Protein AF-0000000080754782 (afdb_homodimer)

Organism: Azotobacter vinelandii (strain DJ / ATCC BAA-1303) (NCBI:txid322710)

InterPro domains:
  IPR014054 Bacteriophage regulatory protein, Rha family [PF09669] (16-99)

Foldseek 3Di:
DPLDQPFDDDPNATWGKLCSLCVQLVHDSVVLVVVCVVPVVVQCVVHDKDKDWDDDPPPDPDDDIDIIITHGPVSSVVSLVVDDDDPSSVVVVVVVVVVVDDD/DPLDQPFDDDPNATWGKLCSLCVQLVHDSVVLVVVCVVCVVVQCVVHDKDKDWDDDPPPPPDDDIDIIITHGPVSSVVSLVVGDDDPSSVVVVVVVVVVVDDD

Structure (mmCIF, N/CA/C/O backbone):
data_AF-0000000080754782-model_v1
#
loop_
_entity.id
_entity.type
_entity.pdbx_description
1 polymer 'Uncharacterized protein'
#
loop_
_atom_site.group_PDB
_atom_site.id
_atom_site.type_symbol
_atom_site.label_atom_id
_atom_site.label_alt_id
_atom_site.label_comp_id
_atom_site.label_asym_id
_atom_site.label_entity_id
_atom_site.label_seq_id
_atom_site.pdbx_PDB_ins_code
_atom_site.Cartn_x
_atom_site.Cartn_y
_atom_site.Cartn_z
_atom_site.occupancy
_atom_site.B_iso_or_equiv
_atom_site.auth_seq_id
_atom_site.auth_comp_id
_atom_site.auth_asym_id
_atom_site.auth_atom_id
_atom_site.pdbx_PDB_model_num
ATOM 1 N N . MET A 1 1 ? 23.109 -19.391 3.045 1 26.88 1 MET A N 1
ATOM 2 C CA . MET A 1 1 ? 21.984 -19.734 2.178 1 26.88 1 MET A CA 1
ATOM 3 C C . MET A 1 1 ? 21.422 -18.484 1.504 1 26.88 1 MET A C 1
ATOM 5 O O . MET A 1 1 ? 21.094 -17.5 2.178 1 26.88 1 MET A O 1
ATOM 9 N N . SER A 1 2 ? 21.844 -18.062 0.295 1 31.73 2 SER A N 1
ATOM 10 C CA . SER A 1 2 ? 21.641 -16.812 -0.453 1 31.73 2 SER A CA 1
ATOM 11 C C . SER A 1 2 ? 20.172 -16.5 -0.604 1 31.73 2 SER A C 1
ATOM 13 O O . SER A 1 2 ? 19.375 -17.344 -1.039 1 31.73 2 SER A O 1
ATOM 15 N N . ASN A 1 3 ? 19.453 -15.828 0.307 1 37.31 3 ASN A N 1
ATOM 16 C CA . ASN A 1 3 ? 18.047 -15.422 0.402 1 37.31 3 ASN A CA 1
ATOM 17 C C . ASN A 1 3 ? 17.469 -15.062 -0.965 1 37.31 3 ASN A C 1
ATOM 19 O O . ASN A 1 3 ? 17.25 -13.883 -1.258 1 37.31 3 ASN A O 1
ATOM 23 N N . ALA A 1 4 ? 17.984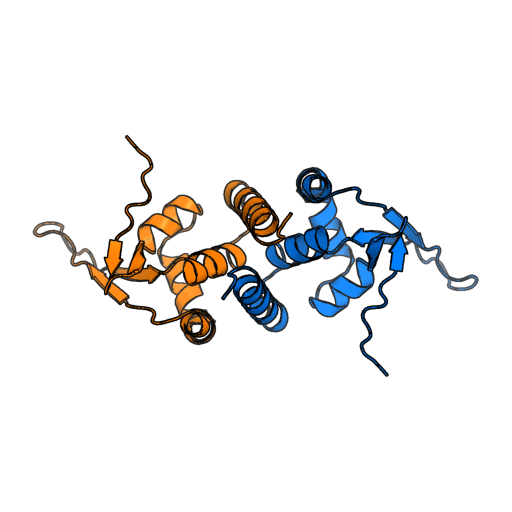 -15.719 -2.035 1 40.28 4 ALA A N 1
ATOM 24 C CA . ALA A 1 4 ? 17.828 -15.359 -3.443 1 40.28 4 ALA A CA 1
ATOM 25 C C . ALA A 1 4 ? 16.391 -15.562 -3.9 1 40.28 4 ALA A C 1
ATOM 27 O O . ALA A 1 4 ? 15.82 -16.641 -3.744 1 40.28 4 ALA A O 1
ATOM 28 N N . ILE A 1 5 ? 15.594 -14.523 -3.844 1 49.31 5 ILE A N 1
ATOM 29 C CA . ILE A 1 5 ? 14.281 -14.562 -4.488 1 49.31 5 ILE A CA 1
ATOM 30 C C . ILE A 1 5 ? 14.383 -15.32 -5.809 1 49.31 5 ILE A C 1
ATOM 32 O O . ILE A 1 5 ? 15.219 -15 -6.656 1 49.31 5 ILE A O 1
ATOM 36 N N . THR A 1 6 ? 14.234 -16.625 -5.781 1 54.53 6 THR A N 1
ATOM 37 C CA . THR A 1 6 ? 14.297 -17.438 -6.988 1 54.53 6 THR A CA 1
ATOM 38 C C . THR A 1 6 ? 13.391 -16.859 -8.078 1 54.53 6 THR A C 1
ATOM 40 O O . THR A 1 6 ? 12.18 -16.75 -7.891 1 54.53 6 THR A O 1
ATOM 43 N N . LEU A 1 7 ? 13.898 -15.969 -8.891 1 65.25 7 LEU A N 1
ATOM 44 C CA . LEU A 1 7 ? 13.273 -15.438 -10.102 1 65.25 7 LEU A CA 1
ATOM 45 C C . LEU A 1 7 ? 13 -16.547 -11.102 1 65.25 7 LEU A C 1
ATOM 47 O O . LEU A 1 7 ? 13.852 -17.406 -11.336 1 65.25 7 LEU A O 1
ATOM 51 N N . ILE A 1 8 ? 11.695 -16.891 -11.297 1 70.81 8 ILE A N 1
ATOM 52 C CA . ILE A 1 8 ? 11.266 -17.859 -12.297 1 70.81 8 ILE A CA 1
ATOM 53 C C . ILE A 1 8 ? 11.023 -17.156 -13.625 1 70.81 8 ILE A C 1
ATOM 55 O O . ILE A 1 8 ? 10.422 -16.078 -13.664 1 70.81 8 ILE A O 1
ATOM 59 N N . GLN A 1 9 ? 11.742 -17.656 -14.57 1 72.31 9 GLN A N 1
ATOM 60 C CA . GLN A 1 9 ? 11.469 -17.141 -15.906 1 72.31 9 GLN A CA 1
ATOM 61 C C . GLN A 1 9 ? 10.188 -17.734 -16.484 1 72.31 9 GLN A C 1
ATOM 63 O O . GLN A 1 9 ? 10.008 -18.953 -16.484 1 72.31 9 GLN A O 1
ATOM 68 N N . PHE A 1 10 ? 9.273 -16.828 -16.766 1 72.69 10 PHE A N 1
ATOM 69 C CA . PHE A 1 10 ? 8.055 -17.25 -17.453 1 72.69 10 PHE A CA 1
ATOM 70 C C . PHE A 1 10 ? 7.867 -16.453 -18.75 1 72.69 10 PHE A C 1
ATOM 72 O O . PHE A 1 10 ? 7.672 -15.234 -18.703 1 72.69 10 PHE A O 1
ATOM 79 N N . LYS A 1 11 ? 7.863 -17.172 -19.906 1 78.69 11 LYS A N 1
ATOM 80 C CA . LYS A 1 11 ? 7.707 -16.562 -21.219 1 78.69 11 LYS A CA 1
ATOM 81 C C . LYS A 1 11 ? 8.641 -15.375 -21.391 1 78.69 11 LYS A C 1
ATOM 83 O O . LYS A 1 11 ? 8.219 -14.297 -21.828 1 78.69 11 LYS A O 1
ATOM 88 N N . GLY A 1 12 ? 9.797 -15.484 -20.922 1 81.56 12 GLY A N 1
ATOM 89 C CA . GLY A 1 12 ? 10.828 -14.484 -21.125 1 81.56 12 GLY A CA 1
ATOM 90 C C . GLY A 1 12 ? 10.797 -13.367 -20.094 1 81.56 12 GLY A C 1
ATOM 91 O O . GLY A 1 12 ? 11.633 -12.461 -20.125 1 81.56 12 GLY A O 1
ATOM 92 N N . GLU A 1 13 ? 9.844 -13.453 -19.25 1 88.25 13 GLU A N 1
ATOM 93 C CA . GLU A 1 13 ? 9.734 -12.43 -18.219 1 88.25 13 GLU A CA 1
ATOM 94 C C . GLU A 1 13 ? 10.062 -13 -16.844 1 88.25 13 GLU A C 1
ATOM 96 O O . GLU A 1 13 ? 9.648 -14.109 -16.5 1 88.25 13 GLU A O 1
ATOM 101 N N . ALA A 1 14 ? 10.852 -12.25 -16.125 1 91.69 14 ALA A N 1
ATOM 102 C CA . ALA A 1 14 ? 11.156 -12.648 -14.758 1 91.69 14 ALA A CA 1
ATOM 103 C C . ALA A 1 14 ? 9.93 -12.508 -13.859 1 91.69 14 ALA A C 1
ATOM 105 O O . ALA A 1 14 ? 9.281 -11.453 -13.852 1 91.69 14 ALA A O 1
ATOM 106 N N . ARG A 1 15 ? 9.578 -13.648 -13.211 1 96.25 15 ARG A N 1
ATOM 107 C CA . ARG A 1 15 ? 8.422 -13.641 -12.32 1 96.25 15 ARG A CA 1
ATOM 108 C C . ARG A 1 15 ? 8.781 -14.25 -10.961 1 96.25 15 ARG A C 1
ATOM 110 O O . ARG A 1 15 ? 9.734 -15.016 -10.852 1 96.25 15 ARG A O 1
ATOM 117 N N . VAL A 1 16 ? 7.969 -13.867 -9.969 1 96.25 16 VAL A N 1
ATOM 118 C CA . VAL A 1 16 ? 8.203 -14.344 -8.609 1 96.25 16 VAL A CA 1
ATOM 119 C C . VAL A 1 16 ? 7.074 -15.281 -8.188 1 96.25 16 VAL A C 1
ATOM 121 O O . VAL A 1 16 ? 5.902 -15.016 -8.469 1 96.25 16 VAL A O 1
ATOM 124 N N . ASP A 1 17 ? 7.477 -16.297 -7.516 1 96.44 17 ASP A N 1
ATOM 125 C CA . ASP A 1 17 ? 6.57 -17.281 -6.914 1 96.44 17 ASP A CA 1
ATOM 126 C C . ASP A 1 17 ? 5.82 -16.672 -5.73 1 96.44 17 ASP A C 1
ATOM 128 O O . ASP A 1 17 ? 6.438 -16.156 -4.793 1 96.44 17 ASP A O 1
ATOM 132 N N . SER A 1 18 ? 4.461 -16.766 -5.812 1 97.88 18 SER A N 1
ATOM 133 C CA . SER A 1 18 ? 3.652 -16.156 -4.758 1 97.88 18 SER A CA 1
ATOM 134 C C . SER A 1 18 ? 3.986 -16.75 -3.395 1 97.88 18 SER A C 1
ATOM 136 O O . SER A 1 18 ? 3.857 -16.078 -2.371 1 97.88 18 SER A O 1
ATOM 138 N N . ARG A 1 19 ? 4.375 -18.031 -3.336 1 96.56 19 ARG A N 1
ATOM 139 C CA . ARG A 1 19 ? 4.75 -18.672 -2.082 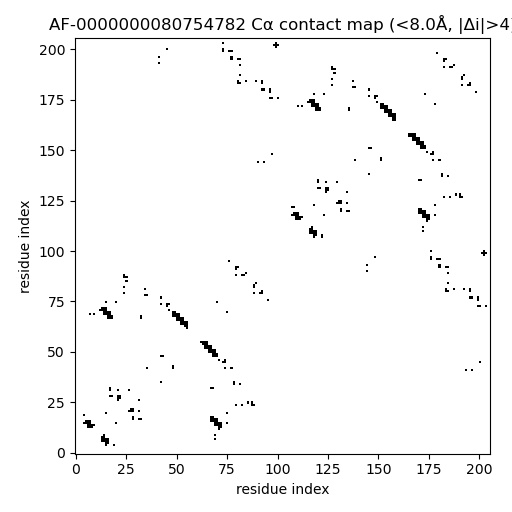1 96.56 19 ARG A CA 1
ATOM 140 C C . ARG A 1 19 ? 5.973 -18.016 -1.465 1 96.56 19 ARG A C 1
ATOM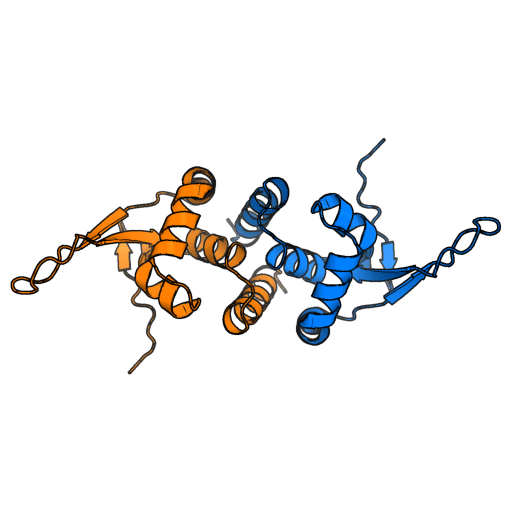 142 O O . ARG A 1 19 ? 6.027 -17.797 -0.251 1 96.56 19 ARG A O 1
ATOM 149 N N . LEU A 1 20 ? 6.922 -17.734 -2.297 1 95.88 20 LEU A N 1
ATOM 150 C CA . LEU A 1 20 ? 8.133 -17.062 -1.837 1 95.88 20 LEU A CA 1
ATOM 151 C C . LEU A 1 20 ? 7.816 -15.648 -1.369 1 95.88 20 LEU A C 1
ATOM 153 O O . LEU A 1 20 ? 8.328 -15.203 -0.338 1 95.88 20 LEU A O 1
ATOM 157 N N . LEU A 1 21 ? 6.992 -14.93 -2.086 1 97 21 LEU A N 1
ATOM 158 C CA . LEU A 1 21 ? 6.598 -13.57 -1.716 1 97 21 LEU A CA 1
ATOM 159 C C . LEU A 1 21 ? 5.855 -13.57 -0.384 1 97 21 LEU A C 1
ATOM 161 O O . LEU A 1 21 ? 6.062 -12.672 0.443 1 97 21 LEU A O 1
ATOM 165 N N . ALA A 1 22 ? 4.988 -14.508 -0.204 1 97.56 22 ALA A N 1
ATOM 166 C CA . ALA A 1 22 ? 4.266 -14.625 1.059 1 97.56 22 ALA A CA 1
ATOM 167 C C . ALA A 1 22 ? 5.23 -14.711 2.238 1 97.56 22 ALA A C 1
ATOM 169 O O . ALA A 1 22 ? 5.055 -14.023 3.244 1 97.56 22 ALA A O 1
ATOM 170 N N . LYS A 1 23 ? 6.203 -15.555 2.062 1 96.44 23 LYS A N 1
ATOM 171 C CA . LYS A 1 23 ? 7.211 -15.719 3.105 1 96.44 23 LYS A CA 1
ATOM 172 C C . LYS A 1 23 ? 7.938 -14.398 3.373 1 96.44 23 LYS A C 1
ATOM 174 O O . LYS A 1 23 ? 8.109 -14.008 4.527 1 96.44 23 LYS A O 1
ATOM 179 N N . ARG A 1 24 ? 8.289 -13.75 2.367 1 95.5 24 ARG A N 1
ATOM 180 C CA . ARG A 1 24 ? 9.016 -12.492 2.486 1 95.5 24 ARG A CA 1
ATOM 181 C C . ARG A 1 24 ? 8.164 -11.422 3.166 1 95.5 24 ARG A C 1
ATOM 183 O O . ARG A 1 24 ? 8.68 -10.609 3.934 1 95.5 24 ARG A O 1
ATOM 190 N N . LEU A 1 25 ? 6.922 -11.406 2.91 1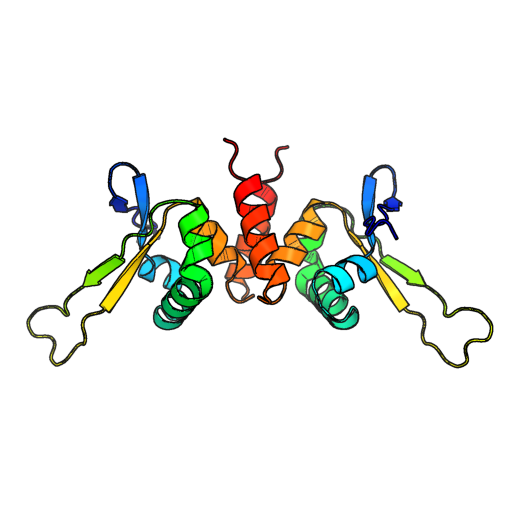 96.94 25 LEU A N 1
ATOM 191 C CA . LEU A 1 25 ? 6.008 -10.391 3.424 1 96.94 25 LEU A CA 1
ATOM 192 C C . LEU A 1 25 ? 5.438 -10.805 4.773 1 96.94 25 LEU A C 1
ATOM 194 O O . LEU A 1 25 ? 4.648 -10.07 5.375 1 96.94 25 LEU A O 1
ATOM 198 N N . GLY A 1 26 ? 5.805 -11.984 5.191 1 95.62 26 GLY A N 1
ATOM 199 C CA . GLY A 1 26 ? 5.344 -12.445 6.492 1 95.62 26 GLY A CA 1
ATOM 200 C C . GLY A 1 26 ? 3.887 -12.859 6.496 1 95.62 26 GLY A C 1
ATOM 201 O O . GLY A 1 26 ? 3.201 -12.727 7.512 1 95.62 26 GLY A O 1
ATOM 202 N N . ASN A 1 27 ? 3.379 -13.266 5.395 1 95.44 27 ASN A N 1
ATOM 203 C CA . ASN A 1 27 ? 1.994 -13.703 5.254 1 95.44 27 ASN A CA 1
ATOM 204 C C . ASN A 1 27 ? 1.902 -15.211 5.039 1 95.44 27 ASN A C 1
ATOM 206 O O . ASN A 1 27 ? 2.838 -15.828 4.527 1 95.44 27 ASN A O 1
ATOM 210 N N . GLN A 1 28 ? 0.76 -15.734 5.465 1 96.88 28 GLN A N 1
ATOM 211 C CA . GLN A 1 28 ? 0.428 -17.062 4.965 1 96.88 28 GLN A CA 1
ATOM 212 C C . GLN A 1 28 ? 0.147 -17.031 3.465 1 96.88 28 GLN A C 1
ATOM 214 O O . GLN A 1 28 ? -0.502 -16.109 2.969 1 96.88 28 GLN A O 1
ATOM 219 N N . HIS A 1 29 ? 0.624 -18.078 2.834 1 96.88 29 HIS A N 1
ATOM 220 C CA . HIS A 1 29 ? 0.422 -18.109 1.391 1 96.88 29 HIS A CA 1
ATOM 221 C C . HIS A 1 29 ? -1.062 -18.078 1.041 1 96.88 29 HIS A C 1
ATOM 223 O O . HIS A 1 29 ? -1.457 -17.438 0.064 1 96.88 29 HIS A O 1
ATOM 229 N N . LYS A 1 30 ? -1.842 -18.734 1.841 1 96.88 30 LYS A N 1
ATOM 230 C CA . LYS A 1 30 ? -3.281 -18.734 1.597 1 96.88 30 LYS A CA 1
ATOM 231 C C . LYS A 1 30 ? -3.846 -17.328 1.597 1 96.88 30 LYS A C 1
ATOM 233 O O . LYS A 1 30 ? -4.758 -17.016 0.826 1 96.88 30 LYS A O 1
ATOM 238 N N . ALA A 1 31 ? -3.418 -16.469 2.445 1 97.44 31 ALA A N 1
ATOM 239 C CA . ALA A 1 31 ? -3.869 -15.086 2.523 1 97.44 31 ALA A CA 1
ATOM 240 C C . ALA A 1 31 ? -3.449 -14.305 1.282 1 97.44 31 ALA A C 1
ATOM 242 O O . ALA A 1 31 ? -4.215 -13.484 0.77 1 97.44 31 ALA A O 1
ATOM 243 N N . ILE A 1 32 ? -2.273 -14.562 0.837 1 98.12 32 ILE A N 1
ATOM 244 C CA . ILE A 1 32 ? -1.761 -13.938 -0.375 1 98.12 32 ILE A CA 1
ATOM 245 C C . ILE A 1 32 ? -2.627 -14.336 -1.568 1 98.12 32 ILE A C 1
ATOM 247 O O . ILE A 1 32 ? -3.027 -13.477 -2.363 1 98.12 32 ILE A O 1
ATOM 251 N N . MET A 1 33 ? -2.895 -15.625 -1.676 1 98.25 33 MET A N 1
ATOM 252 C CA . MET A 1 33 ? -3.709 -16.109 -2.787 1 98.25 33 MET A CA 1
ATOM 253 C C . MET A 1 33 ? -5.113 -15.508 -2.73 1 98.25 33 MET A C 1
ATOM 255 O O . MET A 1 33 ? -5.695 -15.18 -3.768 1 98.25 33 MET A O 1
ATOM 259 N N . ALA A 1 34 ? -5.648 -15.383 -1.528 1 97.81 34 ALA A N 1
ATOM 260 C CA . ALA A 1 34 ? -6.965 -14.766 -1.369 1 97.81 34 ALA A CA 1
ATOM 261 C C . ALA A 1 34 ? -6.961 -13.32 -1.856 1 97.81 34 ALA A C 1
ATOM 263 O O . ALA A 1 34 ? -7.91 -12.875 -2.504 1 97.81 34 ALA A O 1
ATOM 264 N N . LEU A 1 35 ? -5.91 -12.57 -1.558 1 97.88 35 LEU A N 1
ATOM 265 C CA . LEU A 1 35 ? -5.773 -11.188 -1.998 1 97.88 35 LEU A CA 1
ATOM 266 C C . LEU A 1 35 ? -5.699 -11.102 -3.52 1 97.88 35 LEU A C 1
ATOM 268 O O . LEU A 1 35 ? -6.375 -10.273 -4.133 1 97.88 35 LEU A O 1
ATOM 272 N N . ILE A 1 36 ? -4.883 -11.961 -4.094 1 98.62 36 ILE A N 1
ATOM 273 C CA . ILE A 1 36 ? -4.699 -11.992 -5.543 1 98.62 36 ILE A CA 1
ATOM 274 C C . ILE A 1 36 ? -6.027 -12.305 -6.227 1 98.62 36 ILE A C 1
ATOM 276 O O . ILE A 1 36 ? -6.395 -11.656 -7.207 1 98.62 36 ILE A O 1
ATOM 280 N N . GLU A 1 37 ? -6.742 -13.258 -5.641 1 98.25 37 GLU A N 1
ATOM 281 C CA . GLU A 1 37 ? -8.023 -13.648 -6.227 1 98.25 37 GLU A CA 1
ATOM 282 C C . GLU A 1 37 ? -9.062 -12.539 -6.07 1 98.25 37 GLU A C 1
ATOM 284 O O . GLU A 1 37 ? -9.828 -12.266 -6.996 1 98.25 37 GLU A O 1
ATOM 289 N N . ARG A 1 38 ? -9.078 -11.945 -4.98 1 98.25 38 ARG A N 1
ATOM 290 C CA . ARG A 1 38 ? -10.031 -10.875 -4.703 1 98.25 38 ARG A CA 1
ATOM 291 C C . ARG A 1 38 ? -9.852 -9.719 -5.684 1 98.25 38 ARG A C 1
ATOM 293 O O . ARG A 1 38 ? -10.836 -9.109 -6.109 1 98.25 38 ARG A O 1
ATOM 300 N N . TYR A 1 39 ? -8.625 -9.406 -5.98 1 98.44 39 TYR A N 1
ATOM 301 C CA . TYR A 1 39 ? -8.344 -8.242 -6.82 1 98.44 39 TYR A CA 1
ATOM 302 C C . TYR A 1 39 ? -7.723 -8.672 -8.148 1 98.44 39 TYR A C 1
ATOM 304 O O . TYR A 1 39 ? -6.844 -7.992 -8.68 1 98.44 39 TYR A O 1
ATOM 312 N N . ILE A 1 40 ? -8.172 -9.812 -8.664 1 98.44 40 ILE A N 1
ATOM 313 C CA . ILE A 1 40 ? -7.551 -10.469 -9.805 1 98.44 40 ILE A CA 1
ATOM 314 C C . ILE A 1 40 ? -7.605 -9.547 -11.023 1 98.44 40 ILE A C 1
ATOM 316 O O . ILE A 1 40 ? -6.66 -9.5 -11.812 1 98.44 40 ILE A O 1
ATOM 320 N N . ALA A 1 41 ? -8.633 -8.781 -11.25 1 97.81 41 ALA A N 1
ATOM 321 C CA . ALA A 1 41 ? -8.773 -7.875 -12.391 1 97.81 41 ALA A CA 1
ATOM 322 C C . ALA A 1 41 ? -7.711 -6.777 -12.359 1 97.81 41 ALA A C 1
ATOM 324 O O . ALA A 1 41 ? -7.184 -6.379 -13.398 1 97.81 41 ALA A O 1
ATOM 325 N N . LYS A 1 42 ? -7.434 -6.293 -11.172 1 98 42 LYS A N 1
ATOM 326 C CA . LYS A 1 42 ? -6.41 -5.262 -11.023 1 98 42 LYS A CA 1
ATOM 327 C C . LYS A 1 42 ? -5.016 -5.824 -11.297 1 98 42 LYS A C 1
ATOM 329 O O . LYS A 1 42 ? -4.199 -5.176 -11.953 1 98 42 LYS A O 1
ATOM 334 N N . PHE A 1 43 ? -4.77 -7.031 -10.805 1 98.38 43 PHE A N 1
ATOM 335 C CA . PHE A 1 43 ? -3.494 -7.676 -11.094 1 98.38 43 PHE A CA 1
ATOM 336 C C . PHE A 1 43 ? -3.301 -7.84 -12.594 1 98.38 43 PHE A C 1
ATOM 338 O O . PHE A 1 43 ? -2.191 -7.668 -13.109 1 98.38 43 PHE A O 1
ATOM 345 N N . LYS A 1 44 ? -4.289 -8.109 -13.305 1 98 44 LYS A N 1
ATOM 346 C CA . LYS A 1 44 ? -4.207 -8.375 -14.742 1 98 44 LYS A CA 1
ATOM 347 C C . LYS A 1 44 ? -3.996 -7.09 -15.531 1 98 44 LYS A C 1
ATOM 349 O O . LYS A 1 44 ? -3.621 -7.125 -16.703 1 98 44 LYS A O 1
ATOM 354 N N . ARG A 1 45 ? -4.234 -5.953 -14.922 1 96.56 45 ARG A N 1
ATOM 355 C CA . ARG A 1 45 ? -3.877 -4.676 -15.531 1 96.56 45 ARG A CA 1
ATOM 356 C C . ARG A 1 45 ? -2.379 -4.594 -15.797 1 96.56 45 ARG A C 1
ATOM 358 O O . ARG A 1 45 ? -1.941 -3.855 -16.688 1 96.56 45 ARG A O 1
ATOM 365 N N . PHE A 1 46 ? -1.599 -5.34 -15.094 1 96.38 46 PHE A N 1
ATOM 366 C CA . PHE A 1 46 ? -0.146 -5.242 -15.172 1 96.38 46 PHE A CA 1
ATOM 367 C C . PHE A 1 46 ? 0.424 -6.34 -16.062 1 96.38 46 PHE A C 1
ATOM 369 O O . PHE A 1 46 ? 1.641 -6.441 -16.234 1 96.38 46 PHE A O 1
ATOM 376 N N . GLY A 1 47 ? -0.437 -7.18 -16.594 1 95.44 47 GLY A N 1
ATOM 377 C CA . GLY A 1 47 ? 0.008 -8.266 -17.453 1 95.44 47 GLY A CA 1
ATOM 378 C C . GLY A 1 47 ? -0.631 -9.602 -17.109 1 95.44 47 GLY A C 1
ATOM 379 O O . GLY A 1 47 ? -1.47 -9.68 -16.219 1 95.44 47 GLY A O 1
ATOM 380 N N . ALA A 1 48 ? -0.224 -10.578 -17.875 1 96.06 48 ALA A N 1
ATOM 381 C CA . ALA A 1 48 ? -0.726 -11.93 -17.641 1 96.06 48 ALA A CA 1
ATOM 382 C C . ALA A 1 48 ? -0.403 -12.391 -16.219 1 96.06 48 ALA A C 1
ATOM 384 O O . ALA A 1 48 ? 0.619 -11.992 -15.648 1 96.06 48 ALA A O 1
ATOM 385 N N . LEU A 1 49 ? -1.29 -13.18 -15.586 1 97.69 49 LEU A N 1
ATOM 386 C CA . LEU A 1 49 ? -1.153 -13.711 -14.234 1 97.69 49 LEU A CA 1
ATOM 387 C C . LEU A 1 49 ? -1.255 -15.227 -14.234 1 97.69 49 LEU A C 1
ATOM 389 O O . LEU A 1 49 ? -2.299 -15.789 -13.891 1 97.69 49 LEU A O 1
ATOM 393 N N . PRO A 1 50 ? -0.146 -15.898 -14.578 1 96.81 50 PRO A N 1
ATOM 394 C CA . PRO A 1 50 ? -0.176 -17.359 -14.648 1 96.81 50 PRO A CA 1
ATOM 395 C C . PRO A 1 50 ? -0.287 -18.016 -13.266 1 96.81 50 PRO A C 1
ATOM 397 O O . PRO A 1 50 ? 0.317 -17.531 -12.305 1 96.81 50 PRO A O 1
ATOM 400 N N . PHE A 1 51 ? -1.062 -19.078 -13.219 1 96.88 51 PHE A N 1
ATOM 401 C CA . PHE A 1 51 ? -1.174 -19.922 -12.031 1 96.88 51 PHE A CA 1
ATOM 402 C C . PHE A 1 51 ? -0.6 -21.312 -12.289 1 96.88 51 PHE A C 1
ATOM 404 O O . PHE A 1 51 ? -0.726 -21.844 -13.391 1 96.88 51 PHE A O 1
ATOM 411 N N . GLN A 1 52 ? 0.08 -21.812 -11.234 1 94.81 52 GLN A N 1
ATOM 412 C CA . GLN A 1 52 ? 0.621 -23.172 -11.289 1 94.81 52 GLN A CA 1
ATOM 413 C C . GLN A 1 52 ? 0.103 -24.016 -10.133 1 94.81 52 GLN A C 1
ATOM 415 O O . GLN A 1 52 ? -0.376 -23.484 -9.133 1 94.81 52 GLN A O 1
ATOM 420 N N . MET A 1 53 ? 0.147 -25.297 -10.359 1 94.38 53 MET A N 1
ATOM 421 C CA . MET A 1 53 ? -0.232 -26.266 -9.336 1 94.38 53 MET A CA 1
ATOM 422 C C . MET A 1 53 ? 0.949 -27.156 -8.969 1 94.38 53 MET A C 1
ATOM 424 O O . MET A 1 53 ? 1.662 -27.656 -9.844 1 94.38 53 MET A O 1
ATOM 428 N N . GLU A 1 54 ? 1.218 -27.188 -7.695 1 88.5 54 GLU A N 1
ATOM 429 C CA . GLU A 1 54 ? 2.238 -28.125 -7.23 1 88.5 54 GLU A CA 1
ATOM 430 C C . GLU A 1 54 ? 1.61 -29.297 -6.48 1 88.5 54 GLU A C 1
ATOM 432 O O . GLU A 1 54 ? 0.868 -29.094 -5.516 1 88.5 54 GLU A O 1
ATOM 437 N N . LYS A 1 55 ? 1.853 -30.484 -7.016 1 83.25 55 LYS A N 1
ATOM 438 C CA . LYS A 1 55 ? 1.351 -31.703 -6.391 1 83.25 55 LYS A CA 1
ATOM 439 C C . LYS A 1 55 ? 2.199 -32.094 -5.18 1 83.25 55 LYS A C 1
ATOM 441 O O . LYS A 1 55 ? 3.418 -31.906 -5.188 1 83.25 55 LYS A O 1
ATOM 446 N N . PRO A 1 56 ? 1.484 -32.375 -4.227 1 76.62 56 PRO A N 1
ATOM 447 C CA . PRO A 1 56 ? 2.268 -32.844 -3.08 1 76.62 56 PRO A CA 1
ATOM 448 C C . PRO A 1 56 ? 3.209 -34 -3.438 1 76.62 56 PRO A C 1
ATOM 450 O O . PRO A 1 56 ? 2.949 -34.75 -4.387 1 76.62 56 PRO A O 1
ATOM 453 N N . THR A 1 57 ? 4.645 -33.875 -3.02 1 67.81 57 THR A N 1
ATOM 454 C CA . THR A 1 57 ? 5.633 -34.906 -3.275 1 67.81 57 THR A CA 1
ATOM 455 C C . THR A 1 57 ? 5.035 -36.312 -3.029 1 67.81 57 THR A C 1
ATOM 457 O O . THR A 1 57 ? 4.246 -36.469 -2.1 1 67.81 57 THR A O 1
ATOM 460 N N . ALA A 1 58 ? 5.492 -37.281 -3.889 1 63.59 58 ALA A N 1
ATOM 461 C CA . ALA A 1 58 ? 5.133 -38.688 -3.777 1 63.59 58 ALA A CA 1
ATOM 462 C C . ALA A 1 58 ? 5.527 -39.25 -2.414 1 63.59 58 ALA A C 1
ATOM 464 O O . ALA A 1 58 ? 6.652 -39.062 -1.954 1 63.59 58 ALA A O 1
ATOM 465 N N . GLY A 1 59 ? 4.562 -39.688 -1.666 1 63.75 59 GLY A N 1
ATOM 466 C CA . GLY A 1 59 ? 4.773 -40.312 -0.369 1 63.75 59 GLY A CA 1
ATOM 467 C C . GLY A 1 59 ? 4.246 -39.5 0.785 1 63.75 59 GLY A C 1
ATOM 468 O O . GLY A 1 59 ? 4.328 -39.906 1.943 1 63.75 59 GLY A O 1
ATOM 469 N N . SER A 1 60 ? 4.328 -38.188 0.472 1 60.62 60 SER A N 1
ATOM 470 C CA . SER A 1 60 ? 3.715 -37.438 1.55 1 60.62 60 SER A CA 1
ATOM 471 C C . SER A 1 60 ? 2.25 -37.812 1.734 1 60.62 60 SER A C 1
ATOM 473 O O . SER A 1 60 ? 1.587 -38.219 0.784 1 60.62 60 SER A O 1
ATOM 475 N N . ALA A 1 61 ? 1.928 -38.312 2.738 1 58.72 61 ALA A N 1
ATOM 476 C CA . ALA A 1 61 ? 0.515 -38.594 2.982 1 58.72 61 ALA A CA 1
ATOM 477 C C . ALA A 1 61 ? -0.376 -37.594 2.242 1 58.72 61 ALA A C 1
ATOM 479 O O . ALA A 1 61 ? 0.114 -36.625 1.673 1 58.72 61 ALA A O 1
ATOM 480 N N . GLY A 1 62 ? -1.563 -37.219 2.293 1 60.22 62 GLY A N 1
ATOM 481 C CA . GLY A 1 62 ? -2.795 -36.531 1.969 1 60.22 62 GLY A CA 1
ATOM 482 C C . GLY A 1 62 ? -2.592 -35.031 1.731 1 60.22 62 GLY A C 1
ATOM 483 O O . GLY A 1 62 ? -3.43 -34.219 2.121 1 60.22 62 GLY A O 1
ATOM 484 N N . GLY A 1 63 ? -1.369 -34.656 1.056 1 66.12 63 GLY A N 1
ATOM 485 C CA . GLY A 1 63 ? -1.36 -33.188 1.043 1 66.12 63 GLY A CA 1
ATOM 486 C C . GLY A 1 63 ? -2.045 -32.625 -0.176 1 66.12 63 GLY A C 1
ATOM 487 O O . GLY A 1 63 ? -2.092 -33.25 -1.233 1 66.12 63 GLY A O 1
ATOM 488 N N . ARG A 1 64 ? -3.072 -31.859 -0.104 1 78.81 64 ARG A N 1
ATOM 489 C CA . ARG A 1 64 ? -3.814 -31.156 -1.152 1 78.81 64 ARG A CA 1
ATOM 490 C C . ARG A 1 64 ? -2.879 -30.344 -2.041 1 78.81 64 ARG A C 1
ATOM 492 O O . ARG A 1 64 ? -1.9 -29.766 -1.56 1 78.81 64 ARG A O 1
ATOM 499 N N . PRO A 1 65 ? -3.039 -30.562 -3.422 1 88.75 65 PRO A N 1
ATOM 500 C CA . PRO A 1 65 ? -2.271 -29.719 -4.332 1 88.75 65 PRO A CA 1
ATOM 501 C C . PRO A 1 65 ? -2.316 -28.234 -3.938 1 88.75 65 PRO A C 1
ATOM 503 O O . PRO A 1 65 ? -3.318 -27.781 -3.389 1 88.75 65 PRO A O 1
ATOM 506 N N . GLU A 1 66 ? -1.173 -27.578 -4.066 1 92.06 66 GLU A N 1
ATOM 507 C CA . GLU A 1 66 ? -1.117 -26.156 -3.721 1 92.06 66 GLU A CA 1
ATOM 508 C C . GLU A 1 66 ? -1.051 -25.297 -4.973 1 92.06 66 GLU A C 1
ATOM 510 O O . GLU A 1 66 ? -0.184 -25.484 -5.824 1 92.06 66 GLU A O 1
ATOM 515 N N . ARG A 1 67 ? -1.979 -24.391 -5.09 1 96.06 67 ARG A N 1
ATOM 516 C CA . ARG A 1 67 ? -2.01 -23.422 -6.176 1 96.06 67 ARG A CA 1
ATOM 517 C C . ARG A 1 67 ? -1.175 -22.188 -5.828 1 96.06 67 ARG A C 1
ATOM 519 O O . ARG A 1 67 ? -1.217 -21.703 -4.699 1 96.06 67 ARG A O 1
ATOM 526 N N . TYR A 1 68 ? -0.383 -21.766 -6.816 1 97.25 68 TYR A N 1
ATOM 527 C CA . TYR A 1 68 ? 0.386 -20.547 -6.598 1 97.25 68 TYR A CA 1
ATOM 528 C C . TYR A 1 68 ? 0.462 -19.719 -7.875 1 97.25 68 TYR A C 1
ATOM 530 O O . TYR A 1 68 ? 0.208 -20.234 -8.969 1 97.25 68 TYR A O 1
ATOM 538 N N . ALA A 1 69 ? 0.737 -18.438 -7.715 1 98.06 69 ALA A N 1
ATOM 539 C CA . ALA A 1 69 ? 0.802 -17.484 -8.828 1 98.06 69 ALA A CA 1
ATOM 540 C C . ALA A 1 69 ? 2.248 -17.141 -9.164 1 98.06 69 ALA A C 1
ATOM 542 O O . ALA A 1 69 ? 3.113 -17.141 -8.281 1 98.06 69 ALA A O 1
ATOM 543 N N . LEU A 1 70 ? 2.512 -16.859 -10.422 1 97.38 70 LEU A N 1
ATOM 544 C CA . LEU A 1 70 ? 3.768 -16.266 -10.875 1 97.38 70 LEU A CA 1
ATOM 545 C C . LEU A 1 70 ? 3.586 -14.789 -11.219 1 97.38 70 LEU A C 1
ATOM 547 O O . LEU A 1 70 ? 2.934 -14.453 -12.211 1 97.38 70 LEU A O 1
ATOM 551 N N . LEU A 1 71 ? 4.176 -13.93 -10.383 1 97.69 71 LEU A N 1
ATOM 552 C CA . LEU A 1 71 ? 3.932 -12.492 -10.469 1 97.69 71 LEU A CA 1
ATOM 553 C C . LEU A 1 71 ? 5.113 -11.773 -11.117 1 97.69 71 LEU A C 1
ATOM 555 O O . LEU A 1 71 ? 6.266 -12.039 -10.781 1 97.69 71 LEU A O 1
ATOM 559 N N . ASN A 1 72 ? 4.82 -10.938 -12.102 1 95.94 72 ASN A N 1
ATOM 560 C CA . ASN A 1 72 ? 5.887 -10.078 -12.594 1 95.94 72 ASN A CA 1
ATOM 561 C C . ASN A 1 72 ? 6.176 -8.93 -11.633 1 95.94 72 ASN A C 1
ATOM 563 O O . ASN A 1 72 ? 5.602 -8.867 -10.539 1 95.94 72 ASN A O 1
ATOM 567 N N . GLU A 1 73 ? 7.07 -8.039 -11.969 1 94 73 GLU A N 1
ATOM 568 C CA . GLU A 1 73 ? 7.543 -6.996 -11.062 1 94 73 GLU A CA 1
ATOM 569 C C . GLU A 1 73 ? 6.395 -6.09 -10.617 1 94 73 GLU A C 1
ATOM 571 O O . GLU A 1 73 ? 6.195 -5.875 -9.422 1 94 73 GLU A O 1
ATOM 576 N N . ASP A 1 74 ? 5.57 -5.586 -11.523 1 94.88 74 ASP A N 1
ATOM 577 C CA . ASP A 1 74 ? 4.469 -4.684 -11.203 1 94.88 74 ASP A CA 1
ATOM 578 C C . ASP A 1 74 ? 3.426 -5.375 -10.32 1 94.88 74 ASP A C 1
ATOM 580 O O . ASP A 1 74 ? 2.926 -4.785 -9.359 1 94.88 74 ASP A O 1
ATOM 584 N N . GLN A 1 75 ? 3.145 -6.57 -10.641 1 97.5 75 GLN A N 1
ATOM 585 C CA . GLN A 1 75 ? 2.205 -7.359 -9.852 1 97.5 75 GLN A CA 1
ATOM 586 C C . GLN A 1 75 ? 2.721 -7.566 -8.43 1 97.5 75 GLN A C 1
ATOM 588 O O . GLN A 1 75 ? 1.947 -7.508 -7.473 1 97.5 75 GLN A O 1
ATOM 593 N N . SER A 1 76 ? 4 -7.781 -8.305 1 97.12 76 SER A N 1
ATOM 594 C CA . SER A 1 76 ? 4.613 -7.957 -6.992 1 97.12 76 SER A CA 1
ATOM 595 C C . SER A 1 76 ? 4.527 -6.68 -6.168 1 97.12 76 SER A C 1
ATOM 597 O O . SER A 1 76 ? 4.215 -6.723 -4.973 1 97.12 76 SER A O 1
ATOM 599 N N . TYR A 1 77 ? 4.812 -5.543 -6.82 1 96.25 77 TYR A N 1
ATOM 600 C CA . TYR A 1 77 ? 4.703 -4.266 -6.125 1 96.25 77 TYR A CA 1
ATOM 601 C C . TYR A 1 77 ? 3.26 -3.988 -5.719 1 96.25 77 TYR A C 1
ATOM 603 O O . TYR A 1 77 ? 3.004 -3.465 -4.633 1 96.25 77 TYR A O 1
ATOM 611 N N . TYR A 1 78 ? 2.371 -4.297 -6.605 1 97.56 78 TYR A N 1
ATOM 612 C CA . TYR A 1 78 ? 0.965 -4.102 -6.273 1 97.56 78 TYR A CA 1
ATOM 613 C C . TYR A 1 78 ? 0.566 -4.957 -5.074 1 97.56 78 TYR A C 1
ATOM 615 O O . TYR A 1 78 ? -0.084 -4.473 -4.145 1 97.56 78 TYR A O 1
ATOM 623 N N . LEU A 1 79 ? 0.959 -6.219 -5.055 1 98.44 79 LEU A N 1
ATOM 624 C CA . LEU A 1 79 ? 0.688 -7.09 -3.918 1 98.44 79 LEU A CA 1
ATOM 625 C C . LEU A 1 79 ? 1.274 -6.508 -2.637 1 98.44 79 LEU A C 1
ATOM 627 O O . LEU A 1 79 ? 0.625 -6.523 -1.588 1 98.44 79 LEU A O 1
ATOM 631 N N . LEU A 1 80 ? 2.488 -6.066 -2.768 1 97.5 80 LEU A N 1
ATOM 632 C CA . LEU A 1 80 ? 3.135 -5.41 -1.634 1 97.5 80 LEU A CA 1
ATOM 633 C C . LEU A 1 80 ? 2.273 -4.27 -1.102 1 97.5 80 LEU A C 1
ATOM 635 O O . LEU A 1 80 ? 2.08 -4.148 0.11 1 97.5 80 LEU A O 1
ATOM 639 N N . SER A 1 81 ? 1.704 -3.445 -1.958 1 97.44 81 SER A N 1
ATOM 640 C CA . SER A 1 81 ? 0.923 -2.277 -1.565 1 97.44 81 SER A CA 1
ATOM 641 C C . SER A 1 81 ? -0.376 -2.686 -0.88 1 97.44 81 SER A C 1
ATOM 643 O O . SER A 1 81 ? -0.927 -1.928 -0.08 1 97.44 81 SER A O 1
ATOM 645 N N . LEU A 1 82 ? -0.848 -3.854 -1.165 1 98.31 82 LEU A N 1
ATOM 646 C CA . LEU A 1 82 ? -2.104 -4.344 -0.608 1 98.31 82 LEU A CA 1
ATOM 647 C C . LEU A 1 82 ? -1.871 -5.047 0.725 1 98.31 82 LEU A C 1
ATOM 649 O O . LEU A 1 82 ? -2.814 -5.277 1.483 1 98.31 82 LEU A O 1
ATOM 653 N N . SER A 1 83 ? -0.638 -5.387 1.032 1 98.06 83 SER A N 1
ATOM 654 C CA . SER A 1 83 ? -0.304 -6.258 2.152 1 98.06 83 SER A CA 1
ATOM 655 C C . SER A 1 83 ? -0.429 -5.523 3.482 1 98.06 83 SER A C 1
ATOM 657 O O . SER A 1 83 ? -0.262 -4.301 3.541 1 98.06 83 SER A O 1
ATOM 659 N N . ARG A 1 84 ? -0.693 -6.277 4.523 1 96.5 84 ARG A N 1
ATOM 660 C CA . ARG A 1 84 ? -0.832 -5.742 5.871 1 96.5 84 ARG A CA 1
ATOM 661 C C . ARG A 1 84 ? 0.44 -5.023 6.309 1 96.5 84 ARG A C 1
ATOM 663 O O . ARG A 1 84 ? 1.543 -5.406 5.914 1 96.5 84 ARG A O 1
ATOM 670 N N . ASN A 1 85 ? 0.249 -4.047 7.184 1 97.19 85 ASN A N 1
ATOM 671 C CA . ASN A 1 85 ? 1.347 -3.18 7.602 1 97.19 85 ASN A CA 1
ATOM 672 C C . ASN A 1 85 ? 2.129 -3.785 8.766 1 97.19 85 ASN A C 1
ATOM 674 O O . ASN A 1 85 ? 2.096 -3.264 9.875 1 97.19 85 ASN A O 1
ATOM 678 N N . ILE A 1 86 ? 2.795 -4.797 8.523 1 96.81 86 ILE A N 1
ATOM 679 C CA . ILE A 1 86 ? 3.77 -5.266 9.5 1 96.81 86 ILE A CA 1
ATOM 680 C C . ILE A 1 86 ? 5.125 -4.617 9.234 1 96.81 86 ILE A C 1
ATOM 682 O O . ILE A 1 86 ? 5.332 -4.016 8.18 1 96.81 86 ILE A O 1
ATOM 686 N N . GLU A 1 87 ? 6.027 -4.762 10.164 1 96.25 87 GLU A N 1
ATOM 687 C CA . GLU A 1 87 ? 7.266 -3.988 10.156 1 96.25 87 GLU A CA 1
ATOM 688 C C . GLU A 1 87 ? 7.992 -4.125 8.82 1 96.25 87 GLU A C 1
ATOM 690 O O . GLU A 1 87 ? 8.328 -3.121 8.188 1 96.25 87 GLU A O 1
ATOM 695 N N . ILE A 1 88 ? 8.234 -5.336 8.406 1 96.38 88 ILE A N 1
ATOM 696 C CA . I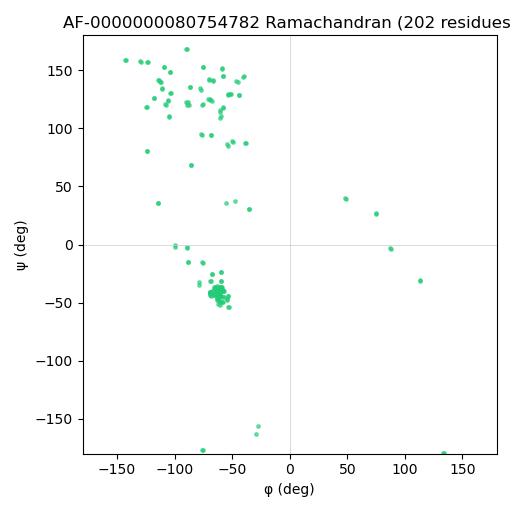LE A 1 88 ? 8.992 -5.559 7.176 1 96.38 88 ILE A CA 1
ATOM 697 C C . ILE A 1 88 ? 8.242 -4.953 5.992 1 96.38 88 ILE A C 1
ATOM 699 O O . ILE A 1 88 ? 8.852 -4.359 5.098 1 96.38 88 ILE A O 1
ATOM 703 N N . VAL A 1 89 ? 6.973 -5.066 5.93 1 97.88 89 VAL A N 1
ATOM 704 C CA . VAL A 1 89 ? 6.156 -4.574 4.82 1 97.88 89 VAL A CA 1
ATOM 705 C C . VAL A 1 89 ? 6.16 -3.045 4.816 1 97.88 89 VAL A C 1
ATOM 707 O O . VAL A 1 89 ? 6.254 -2.422 3.758 1 97.88 89 VAL A O 1
ATOM 710 N N . VAL A 1 90 ? 6.043 -2.42 5.984 1 98.12 90 VAL A N 1
ATOM 711 C CA . VAL A 1 90 ? 6.074 -0.969 6.125 1 98.12 90 VAL A CA 1
ATOM 712 C C . VAL A 1 90 ? 7.379 -0.421 5.551 1 98.12 90 VAL A C 1
ATOM 714 O O . VAL A 1 90 ? 7.379 0.601 4.859 1 98.12 90 VAL A O 1
ATOM 717 N N . ASP A 1 91 ? 8.461 -1.111 5.789 1 97.69 91 ASP A N 1
ATOM 718 C CA . ASP A 1 91 ? 9.766 -0.716 5.27 1 97.69 91 ASP A CA 1
ATOM 719 C C . ASP A 1 91 ? 9.828 -0.883 3.752 1 97.69 91 ASP A C 1
ATOM 721 O O . ASP A 1 91 ? 10.32 -0.003 3.045 1 97.69 91 ASP A O 1
ATOM 725 N N . LEU A 1 92 ? 9.32 -1.98 3.295 1 96.69 92 LEU A N 1
ATOM 726 C CA . LEU A 1 92 ? 9.344 -2.25 1.862 1 96.69 92 LEU A CA 1
ATOM 727 C C . LEU A 1 92 ? 8.477 -1.247 1.109 1 96.69 92 LEU A C 1
ATOM 729 O O . LEU A 1 92 ? 8.82 -0.827 0.004 1 96.69 92 LEU A O 1
ATOM 733 N N . LYS A 1 93 ? 7.383 -0.861 1.686 1 97.31 93 LYS A N 1
ATOM 734 C CA . LYS A 1 93 ? 6.531 0.155 1.071 1 97.31 93 LYS A CA 1
ATOM 735 C C . LYS A 1 93 ? 7.258 1.495 0.98 1 97.31 93 LYS A C 1
ATOM 737 O O . LYS A 1 93 ? 7.168 2.188 -0.036 1 97.31 93 LYS A O 1
ATOM 742 N N . ALA A 1 94 ? 7.984 1.802 2.002 1 96.94 94 ALA A N 1
ATOM 743 C CA . ALA A 1 94 ? 8.766 3.035 1.962 1 96.94 94 ALA A CA 1
ATOM 744 C C . ALA A 1 94 ? 9.812 2.988 0.852 1 96.94 94 ALA A C 1
ATOM 746 O O . ALA A 1 94 ? 9.984 3.961 0.113 1 96.94 94 ALA A O 1
ATOM 747 N N . ASP A 1 95 ? 10.438 1.876 0.756 1 94.81 95 ASP A N 1
ATOM 748 C CA . ASP A 1 95 ? 11.445 1.704 -0.287 1 94.81 95 ASP A CA 1
ATOM 749 C C . ASP A 1 95 ? 10.82 1.801 -1.676 1 94.81 95 ASP A C 1
ATOM 751 O O . ASP A 1 95 ? 11.406 2.385 -2.588 1 94.81 95 ASP A O 1
ATOM 755 N N . LEU A 1 96 ? 9.719 1.216 -1.832 1 93.5 96 LEU A N 1
ATOM 756 C CA . LEU A 1 96 ? 8.992 1.256 -3.096 1 93.5 96 LEU A CA 1
ATOM 757 C C . LEU A 1 96 ? 8.672 2.693 -3.494 1 93.5 96 LEU A C 1
ATOM 759 O O . LEU A 1 96 ? 8.914 3.094 -4.637 1 93.5 96 LEU A O 1
ATOM 763 N N . ILE A 1 97 ? 8.125 3.465 -2.568 1 94.56 97 ILE A N 1
ATOM 764 C CA . ILE A 1 97 ? 7.77 4.855 -2.83 1 94.56 97 ILE A CA 1
ATOM 765 C C . ILE A 1 97 ? 9.031 5.656 -3.154 1 94.56 97 ILE A C 1
ATOM 767 O O . ILE A 1 97 ? 9.031 6.469 -4.082 1 94.56 97 ILE A O 1
ATOM 771 N N . ALA A 1 98 ? 10.07 5.324 -2.52 1 92.62 98 ALA A N 1
ATOM 772 C CA . ALA A 1 98 ? 11.328 6.031 -2.729 1 92.62 98 ALA A CA 1
ATOM 773 C C . ALA A 1 98 ? 11.891 5.75 -4.117 1 92.62 98 ALA A C 1
ATOM 775 O O . ALA A 1 98 ? 12.547 6.609 -4.715 1 92.62 98 ALA A O 1
ATOM 776 N N . ALA A 1 99 ? 11.625 4.562 -4.605 1 85.38 99 ALA A N 1
ATOM 777 C CA . ALA A 1 99 ? 12.141 4.141 -5.906 1 85.38 99 ALA A CA 1
ATOM 778 C C . ALA A 1 99 ? 11.32 4.746 -7.043 1 85.38 99 ALA A C 1
ATOM 780 O O . ALA A 1 99 ? 11.766 4.773 -8.195 1 85.38 99 ALA A O 1
ATOM 781 N N . THR A 1 100 ? 10.086 4.945 -6.852 1 72.31 100 THR A N 1
ATOM 782 C CA . THR A 1 100 ? 9.219 5.504 -7.883 1 72.31 100 THR A CA 1
ATOM 783 C C . THR A 1 100 ? 9.695 6.895 -8.289 1 72.31 100 THR A C 1
ATOM 785 O O . THR A 1 100 ? 9.516 7.309 -9.438 1 72.31 100 THR A O 1
ATOM 788 N N . VAL A 1 101 ? 9.914 7.867 -7.336 1 52.91 101 VAL A N 1
ATOM 789 C CA . VAL A 1 101 ? 10.188 9.266 -7.641 1 52.91 101 VAL A CA 1
ATOM 790 C C . VAL A 1 101 ? 11.633 9.422 -8.125 1 52.91 101 VAL A C 1
ATOM 792 O O . VAL A 1 101 ? 12.57 9.078 -7.402 1 52.91 101 VAL A O 1
ATOM 795 N N . PRO A 1 102 ? 11.641 9.367 -9.477 1 49.38 102 PRO A N 1
ATOM 796 C CA . PRO A 1 102 ? 12.984 9.641 -9.992 1 49.38 102 PRO A CA 1
ATOM 797 C C . PRO A 1 102 ? 13.656 10.82 -9.289 1 49.38 102 PRO A C 1
ATOM 799 O O . PRO A 1 102 ? 12.977 11.773 -8.891 1 49.38 102 PRO A O 1
ATOM 802 N N . ALA A 1 103 ? 14.859 10.641 -8.812 1 41.22 103 ALA A N 1
ATOM 803 C CA . ALA A 1 103 ? 15.703 11.789 -8.5 1 41.22 103 ALA A CA 1
ATOM 804 C C . ALA A 1 103 ? 15.672 12.82 -9.633 1 41.22 103 ALA A C 1
ATOM 806 O O . ALA A 1 103 ? 15.586 12.453 -10.805 1 41.22 103 ALA A O 1
ATOM 807 N N . MET B 1 1 ? -18.75 21.453 -8.102 1 26.69 1 MET B N 1
ATOM 808 C CA . MET B 1 1 ? -17.781 21.719 -7.035 1 26.69 1 MET B CA 1
ATOM 809 C C . MET B 1 1 ? -16.469 20.984 -7.293 1 26.69 1 MET B C 1
ATOM 811 O O . MET B 1 1 ? -16.453 19.766 -7.5 1 26.69 1 MET B O 1
ATOM 815 N N . SER B 1 2 ? -15.43 21.562 -7.926 1 31.58 2 SER B N 1
ATOM 816 C CA . SER B 1 2 ? -14.18 21.031 -8.461 1 31.58 2 SER B CA 1
ATOM 817 C C . SER B 1 2 ? -13.414 20.25 -7.406 1 31.58 2 SER B C 1
ATOM 819 O O . SER B 1 2 ? -13.164 20.766 -6.309 1 31.58 2 SER B O 1
ATOM 821 N N . ASN B 1 3 ? -13.633 18.969 -7.125 1 36.94 3 ASN B N 1
ATOM 822 C CA . ASN B 1 3 ? -13.047 18.031 -6.168 1 36.94 3 ASN B CA 1
ATOM 823 C C . ASN B 1 3 ? -11.555 18.297 -5.973 1 36.94 3 ASN B C 1
ATOM 825 O O . ASN B 1 3 ? -10.719 17.5 -6.402 1 36.94 3 ASN B O 1
ATOM 829 N N . ALA B 1 4 ? -11.141 19.578 -6.109 1 40.28 4 ALA B N 1
ATOM 830 C CA . ALA B 1 4 ? -9.773 20.047 -6.25 1 40.28 4 ALA B CA 1
ATOM 831 C C . ALA B 1 4 ? -8.984 19.844 -4.961 1 40.28 4 ALA B C 1
ATOM 833 O O . ALA B 1 4 ? -9.398 20.297 -3.891 1 40.28 4 ALA B O 1
ATOM 834 N N . ILE B 1 5 ? -8.289 18.734 -4.875 1 49.56 5 ILE B N 1
ATOM 835 C CA . ILE B 1 5 ? -7.324 18.578 -3.795 1 49.56 5 ILE B CA 1
ATOM 836 C C . ILE B 1 5 ? -6.605 19.891 -3.535 1 49.56 5 ILE B C 1
ATOM 838 O O . ILE B 1 5 ? -6.047 20.5 -4.453 1 49.56 5 ILE B O 1
ATOM 842 N N . THR B 1 6 ? -7.16 20.734 -2.691 1 55 6 THR B N 1
ATOM 843 C CA . THR B 1 6 ? -6.547 22.016 -2.357 1 55 6 THR B CA 1
ATOM 844 C C . THR B 1 6 ? -5.078 21.844 -1.991 1 55 6 THR B C 1
ATOM 846 O O . THR B 1 6 ? -4.754 21.141 -1.033 1 55 6 THR B O 1
ATOM 849 N N . LEU B 1 7 ? -4.188 21.891 -2.945 1 65.31 7 LEU B N 1
ATOM 850 C CA . LEU B 1 7 ? -2.738 21.938 -2.781 1 65.31 7 LEU B CA 1
ATOM 851 C C . LEU B 1 7 ? -2.311 23.172 -1.993 1 65.31 7 LEU B C 1
ATOM 853 O O . LEU B 1 7 ? -2.807 24.266 -2.24 1 65.31 7 LEU B O 1
ATOM 857 N N . ILE B 1 8 ? -1.822 22.953 -0.75 1 70.81 8 ILE B N 1
ATOM 858 C CA . ILE B 1 8 ? -1.282 24.031 0.087 1 70.81 8 ILE B CA 1
ATOM 859 C C . ILE B 1 8 ? 0.214 24.188 -0.177 1 70.81 8 ILE B C 1
ATOM 861 O O . ILE B 1 8 ? 0.941 23.188 -0.265 1 70.81 8 ILE B O 1
ATOM 865 N N . GLN B 1 9 ? 0.504 25.391 -0.552 1 71.69 9 GLN B N 1
ATOM 866 C CA . GLN B 1 9 ? 1.932 25.656 -0.68 1 71.69 9 GLN B CA 1
ATOM 867 C C . GLN B 1 9 ? 2.582 25.828 0.689 1 71.69 9 GLN B C 1
ATOM 869 O O . GLN B 1 9 ? 2.105 26.625 1.513 1 71.69 9 GLN B O 1
ATOM 874 N N . PHE B 1 10 ? 3.541 24.969 0.929 1 72.38 10 PHE B N 1
ATOM 875 C CA . PHE B 1 10 ? 4.348 25.109 2.137 1 72.38 10 PHE B CA 1
ATOM 876 C C . PHE B 1 10 ? 5.828 25.188 1.793 1 72.38 10 PHE B C 1
ATOM 878 O O . PHE B 1 10 ? 6.406 24.234 1.277 1 72.38 10 PHE B O 1
ATOM 885 N N . LYS B 1 11 ? 6.473 26.344 2.143 1 78.25 11 LYS B N 1
ATOM 886 C CA . LYS B 1 11 ? 7.887 26.594 1.87 1 78.25 11 LYS B CA 1
ATOM 887 C C . LYS B 1 11 ? 8.234 26.266 0.423 1 78.25 11 LYS B C 1
ATOM 889 O O . LYS B 1 11 ? 9.219 25.578 0.159 1 78.25 11 LYS B O 1
ATOM 894 N N . GLY B 1 12 ? 7.406 26.578 -0.437 1 80.94 12 GLY B N 1
ATOM 895 C CA . GLY B 1 12 ? 7.668 26.438 -1.862 1 80.94 12 GLY B CA 1
ATOM 896 C C . GLY B 1 12 ? 7.316 25.078 -2.414 1 80.94 12 GLY B C 1
ATOM 897 O O . GLY B 1 12 ? 7.461 24.828 -3.613 1 80.94 12 GLY B O 1
ATOM 898 N N . GLU B 1 13 ? 6.914 24.234 -1.525 1 88.06 13 GLU B N 1
ATOM 899 C CA . GLU B 1 13 ? 6.551 22.891 -1.965 1 88.06 13 GLU B CA 1
ATOM 900 C C . GLU B 1 13 ? 5.051 22.656 -1.843 1 88.06 13 GLU B C 1
ATOM 902 O O . GLU B 1 13 ? 4.43 23.062 -0.856 1 88.06 13 GLU B O 1
ATOM 907 N N . ALA B 1 14 ? 4.516 22.094 -2.889 1 91.5 14 ALA B N 1
ATOM 908 C CA . ALA B 1 14 ? 3.104 21.719 -2.848 1 91.5 14 ALA B CA 1
ATOM 909 C C . ALA B 1 14 ? 2.859 20.578 -1.865 1 91.5 14 ALA B C 1
ATOM 911 O O . ALA B 1 14 ? 3.545 19.562 -1.914 1 91.5 14 ALA B O 1
ATOM 912 N N . ARG B 1 15 ? 1.951 20.859 -0.898 1 96.19 15 ARG B N 1
ATOM 913 C CA . ARG B 1 15 ? 1.62 19.859 0.1 1 96.19 15 ARG B CA 1
ATOM 914 C C . ARG B 1 15 ? 0.11 19.672 0.222 1 96.19 15 ARG B C 1
ATOM 916 O O . ARG B 1 15 ? -0.656 20.578 -0.136 1 96.19 15 ARG B O 1
ATOM 923 N N . VAL B 1 16 ? -0.255 18.484 0.732 1 96.12 16 VAL B N 1
ATOM 924 C CA . VAL B 1 16 ? -1.672 18.172 0.876 1 96.12 16 VAL B CA 1
ATOM 925 C C . VAL B 1 16 ? -2.037 18.094 2.357 1 96.12 16 VAL B C 1
ATOM 927 O O . VAL B 1 16 ? -1.282 17.547 3.162 1 96.12 16 VAL B O 1
ATOM 930 N N . ASP B 1 17 ? -3.178 18.625 2.631 1 96.38 17 ASP B N 1
ATOM 931 C CA . ASP B 1 17 ? -3.791 18.578 3.955 1 96.38 17 ASP B CA 1
ATOM 932 C C . ASP B 1 17 ? -4.242 17.156 4.297 1 96.38 17 ASP B C 1
ATOM 934 O O . ASP B 1 17 ? -5.012 16.547 3.551 1 96.38 17 ASP B O 1
ATOM 938 N N . SER B 1 18 ? -3.75 16.672 5.477 1 97.88 18 SER B N 1
ATOM 939 C CA . SER B 1 18 ? -4.074 15.305 5.863 1 97.88 18 SER B CA 1
ATOM 940 C C . SER B 1 18 ? -5.582 15.109 5.988 1 97.88 18 SER B C 1
ATOM 942 O O . SER B 1 18 ? -6.09 14.008 5.77 1 97.88 18 SER B O 1
ATOM 944 N N . ARG B 1 19 ? -6.332 16.141 6.379 1 96.5 19 ARG B N 1
ATOM 945 C CA . ARG B 1 19 ? -7.781 16.062 6.5 1 96.5 19 ARG B CA 1
ATOM 946 C C . ARG B 1 19 ? -8.43 15.789 5.148 1 96.5 19 ARG B C 1
ATOM 948 O O . ARG B 1 19 ? -9.367 14.992 5.055 1 96.5 19 ARG B O 1
ATOM 955 N N . LEU B 1 20 ? -7.945 16.469 4.172 1 95.75 20 LEU B N 1
ATOM 956 C CA . LEU B 1 20 ? -8.453 16.281 2.82 1 95.75 20 LEU B CA 1
ATOM 957 C C . LEU B 1 20 ? -8.117 14.875 2.311 1 95.75 20 LEU B C 1
ATOM 959 O O . LEU B 1 20 ? -8.953 14.219 1.694 1 95.75 20 LEU B O 1
ATOM 963 N N . LEU B 1 21 ? -6.922 14.406 2.553 1 97 21 LEU B N 1
ATOM 964 C CA . LEU B 1 21 ? -6.5 13.07 2.141 1 97 21 LEU B CA 1
ATOM 965 C C . LEU B 1 21 ? -7.344 12 2.822 1 97 21 LEU B C 1
ATOM 967 O O . LEU B 1 21 ? -7.711 11 2.197 1 97 21 LEU B O 1
ATOM 971 N N . ALA B 1 22 ? -7.598 12.18 4.078 1 97.56 22 ALA B N 1
ATOM 972 C CA . ALA B 1 22 ? -8.445 11.242 4.812 1 97.56 22 ALA B CA 1
ATOM 973 C C . ALA B 1 22 ? -9.789 11.07 4.121 1 97.56 22 ALA B C 1
ATOM 975 O O . ALA B 1 22 ? -10.258 9.938 3.936 1 97.56 22 ALA B O 1
ATOM 976 N N . LYS B 1 23 ? -10.359 12.188 3.779 1 96.38 23 LYS B N 1
ATOM 977 C CA . LYS B 1 23 ? -11.648 12.156 3.086 1 96.38 23 LYS B CA 1
ATOM 978 C C . LYS B 1 23 ? -11.539 11.398 1.767 1 96.38 23 LYS B C 1
ATOM 980 O O . LYS B 1 23 ? -12.383 10.555 1.463 1 96.38 23 LYS B O 1
ATOM 985 N N . ARG B 1 24 ? -10.547 11.648 1.059 1 95.38 24 ARG B N 1
ATOM 986 C CA . ARG B 1 24 ? -10.344 11.016 -0.24 1 95.38 24 ARG B CA 1
ATOM 987 C C . ARG B 1 24 ? -10.141 9.508 -0.09 1 95.38 24 ARG B C 1
ATOM 989 O O . ARG B 1 24 ? -10.594 8.727 -0.927 1 95.38 24 ARG B O 1
ATOM 996 N N . LEU B 1 25 ? -9.477 9.109 0.915 1 96.94 25 LEU B N 1
ATOM 997 C CA . LEU B 1 25 ? -9.133 7.703 1.129 1 96.94 25 LEU B CA 1
ATOM 998 C C . LEU B 1 25 ? -10.227 6.988 1.909 1 96.94 25 LEU B C 1
ATOM 1000 O O . LEU B 1 25 ? -10.117 5.789 2.186 1 96.94 25 LEU B O 1
ATOM 1004 N N . GLY B 1 26 ? -11.227 7.734 2.289 1 95.62 26 GLY B N 1
ATOM 1005 C CA . GLY B 1 26 ? -12.344 7.129 2.996 1 95.62 26 GLY B CA 1
ATOM 1006 C C . GLY B 1 26 ? -12.023 6.781 4.438 1 95.62 26 GLY B C 1
ATOM 1007 O O . GLY B 1 26 ? -12.547 5.812 4.98 1 95.62 26 GLY B O 1
ATOM 1008 N N . ASN B 1 27 ? -11.117 7.469 5.023 1 95.62 27 ASN B N 1
ATOM 1009 C CA . ASN B 1 27 ? -10.703 7.25 6.406 1 95.62 27 ASN B CA 1
ATOM 1010 C C . ASN B 1 27 ? -11.164 8.391 7.312 1 95.62 27 ASN B C 1
ATOM 1012 O O . ASN B 1 27 ? -11.344 9.516 6.855 1 95.62 27 ASN B O 1
ATOM 1016 N N . GLN B 1 28 ? -11.352 8.031 8.578 1 96.94 28 GLN B N 1
ATOM 1017 C CA . GLN B 1 28 ? -11.406 9.102 9.57 1 96.94 28 GLN B CA 1
ATOM 1018 C C . GLN B 1 28 ? -10.047 9.797 9.703 1 96.94 28 GLN B C 1
ATOM 1020 O O . GLN B 1 28 ? -9.008 9.141 9.695 1 96.94 28 GLN B O 1
ATOM 1025 N N . HIS B 1 29 ? -10.148 11.078 9.859 1 96.88 29 HIS B N 1
ATOM 1026 C CA . HIS B 1 29 ? -8.898 11.82 9.961 1 96.88 29 HIS B CA 1
ATOM 1027 C C . HIS B 1 29 ? -8.07 11.336 11.148 1 96.88 29 HIS B C 1
ATOM 1029 O O . HIS B 1 29 ? -6.844 11.258 11.07 1 96.88 29 HIS B O 1
ATOM 1035 N N . LYS B 1 30 ? -8.75 11.016 12.203 1 96.94 30 LYS B N 1
ATOM 1036 C CA . LYS B 1 30 ? -8.047 10.523 13.391 1 96.94 30 LYS B CA 1
ATOM 1037 C C . LYS B 1 30 ? -7.227 9.281 13.062 1 96.94 30 LYS B C 1
ATOM 1039 O O . LYS B 1 30 ? -6.133 9.094 13.602 1 96.94 30 LYS B O 1
ATOM 1044 N N . ALA B 1 31 ? -7.707 8.398 12.273 1 97.44 31 ALA B N 1
ATOM 1045 C CA . ALA B 1 31 ? -7.004 7.18 11.875 1 97.44 31 ALA B CA 1
ATOM 1046 C C . ALA B 1 31 ? -5.781 7.504 11.023 1 97.44 31 ALA B C 1
ATOM 1048 O O . ALA B 1 31 ? -4.73 6.879 11.172 1 97.44 31 ALA B O 1
ATOM 1049 N N . ILE B 1 32 ? -5.941 8.461 10.18 1 98.12 32 ILE B N 1
ATOM 1050 C CA . ILE B 1 32 ? -4.844 8.922 9.336 1 98.12 32 ILE B CA 1
ATOM 1051 C C . ILE B 1 32 ? -3.727 9.484 10.211 1 98.12 32 ILE B C 1
ATOM 1053 O O . ILE B 1 32 ? -2.553 9.156 10.023 1 98.12 32 ILE B O 1
ATOM 1057 N N . MET B 1 33 ? -4.113 10.328 11.148 1 98.25 33 MET B N 1
ATOM 1058 C CA . MET B 1 33 ? -3.119 10.938 12.031 1 98.25 33 MET B CA 1
ATOM 1059 C C . MET B 1 33 ? -2.414 9.867 12.867 1 98.25 33 MET B C 1
ATOM 1061 O O . MET B 1 33 ? -1.21 9.961 13.109 1 98.25 33 MET B O 1
ATOM 1065 N N . ALA B 1 34 ? -3.16 8.859 13.297 1 97.81 34 ALA B N 1
ATOM 1066 C CA . ALA B 1 34 ? -2.564 7.762 14.055 1 97.81 34 ALA B CA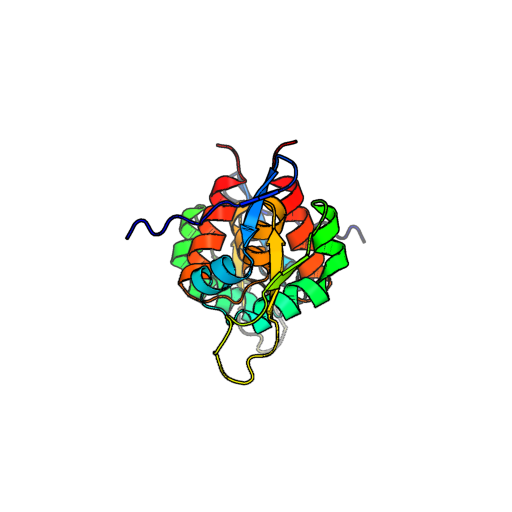 1
ATOM 1067 C C . ALA B 1 34 ? -1.526 7.023 13.219 1 97.81 34 ALA B C 1
ATOM 1069 O O . ALA B 1 34 ? -0.461 6.656 13.719 1 97.81 34 ALA B O 1
ATOM 1070 N N . LEU B 1 35 ? -1.81 6.785 11.938 1 97.88 35 LEU B N 1
ATOM 1071 C CA . LEU B 1 35 ? -0.883 6.117 11.031 1 97.88 35 LEU B CA 1
ATOM 1072 C C . LEU B 1 35 ? 0.385 6.941 10.844 1 97.88 35 LEU B C 1
ATOM 1074 O O . LEU B 1 35 ? 1.494 6.406 10.906 1 97.88 35 LEU B O 1
ATOM 1078 N N . ILE B 1 36 ? 0.201 8.234 10.617 1 98.62 36 ILE B N 1
ATOM 1079 C CA . ILE B 1 36 ? 1.321 9.141 10.406 1 98.62 36 ILE B CA 1
ATOM 1080 C C . ILE B 1 36 ? 2.215 9.156 11.648 1 98.62 36 ILE B C 1
ATOM 1082 O O . ILE B 1 36 ? 3.441 9.094 11.539 1 98.62 36 ILE B O 1
ATOM 1086 N N . GLU B 1 37 ? 1.562 9.195 12.805 1 98.25 37 GLU B N 1
ATOM 1087 C CA . GLU B 1 37 ? 2.318 9.234 14.055 1 98.25 37 GLU B CA 1
ATOM 1088 C C . GLU B 1 37 ? 3.039 7.914 14.305 1 98.25 37 GLU B C 1
ATOM 1090 O O . GLU B 1 37 ? 4.191 7.898 14.734 1 98.25 37 GLU B O 1
ATOM 1095 N N . ARG B 1 38 ? 2.406 6.875 14.039 1 98.19 38 ARG B N 1
ATOM 1096 C CA . ARG B 1 38 ? 2.98 5.547 14.242 1 98.19 38 ARG B CA 1
ATOM 1097 C C . ARG B 1 38 ? 4.234 5.355 13.398 1 98.19 38 ARG B C 1
ATOM 1099 O O . ARG B 1 38 ? 5.199 4.73 13.844 1 98.19 38 ARG B O 1
ATOM 1106 N N . TYR B 1 39 ? 4.191 5.836 12.188 1 98.44 39 TYR B N 1
ATOM 1107 C CA . TYR B 1 39 ? 5.293 5.613 11.258 1 98.44 39 TYR B CA 1
ATOM 1108 C C . TYR B 1 39 ? 5.988 6.926 10.914 1 98.44 39 TYR B C 1
ATOM 1110 O O . TYR B 1 39 ? 6.414 7.129 9.773 1 98.44 39 TYR B O 1
ATOM 1118 N N . ILE B 1 40 ? 6.07 7.82 11.898 1 98.44 40 ILE B N 1
ATOM 1119 C CA . ILE B 1 40 ? 6.512 9.195 11.688 1 98.44 40 ILE B CA 1
ATOM 1120 C C . ILE B 1 40 ? 7.941 9.203 11.148 1 98.44 40 ILE B C 1
ATOM 1122 O O . ILE B 1 40 ? 8.289 10.023 10.305 1 98.44 40 ILE B O 1
ATOM 1126 N N . ALA B 1 41 ? 8.82 8.336 11.562 1 97.81 41 ALA B N 1
ATOM 1127 C CA . ALA B 1 41 ? 10.211 8.273 11.109 1 97.81 41 ALA B CA 1
ATOM 1128 C C . ALA B 1 41 ? 10.289 7.941 9.625 1 97.81 41 ALA B C 1
ATOM 1130 O O . ALA B 1 41 ? 11.141 8.469 8.906 1 97.81 41 ALA B O 1
ATOM 1131 N N . LYS B 1 42 ? 9.43 7.055 9.18 1 98 42 LYS B N 1
ATOM 1132 C CA . LYS B 1 42 ? 9.391 6.688 7.766 1 98 42 LYS B CA 1
ATOM 1133 C C . LYS B 1 42 ? 8.891 7.848 6.914 1 98 42 LYS B C 1
ATOM 1135 O O . LYS B 1 42 ? 9.438 8.117 5.84 1 98 42 LYS B O 1
ATOM 1140 N N . PHE B 1 43 ? 7.863 8.547 7.414 1 98.38 43 PHE B N 1
ATOM 1141 C CA . PHE B 1 43 ? 7.379 9.719 6.703 1 98.38 43 PHE B CA 1
ATOM 1142 C C . PHE B 1 43 ? 8.484 10.758 6.551 1 98.38 43 PHE B C 1
ATOM 1144 O O . PHE B 1 43 ? 8.602 11.406 5.512 1 98.38 43 PHE B O 1
ATOM 1151 N N . LYS B 1 44 ? 9.305 10.906 7.477 1 98 44 LYS B N 1
ATOM 1152 C CA . LYS B 1 44 ? 10.344 11.93 7.48 1 98 44 LYS B CA 1
ATOM 1153 C C . LYS B 1 44 ? 11.492 11.555 6.547 1 98 44 LYS B C 1
ATOM 1155 O O . LYS B 1 44 ? 12.32 12.406 6.199 1 98 44 LYS B O 1
ATOM 1160 N N . ARG B 1 45 ? 11.57 10.312 6.125 1 96.62 45 ARG B N 1
ATOM 1161 C CA . ARG B 1 45 ? 12.508 9.914 5.086 1 96.62 45 ARG B CA 1
ATOM 1162 C C . ARG B 1 45 ? 12.25 10.672 3.789 1 96.62 45 ARG B C 1
ATOM 1164 O O . ARG B 1 45 ? 13.156 10.844 2.971 1 96.62 45 ARG B O 1
ATOM 1171 N N . PHE B 1 46 ? 11.07 11.148 3.602 1 96.38 46 PHE B N 1
ATOM 1172 C CA . PHE B 1 46 ? 10.672 11.766 2.34 1 96.38 46 PHE B CA 1
ATOM 1173 C C . PHE B 1 46 ? 10.742 13.281 2.438 1 96.38 46 PHE B C 1
ATOM 1175 O O . PHE B 1 46 ? 10.438 13.984 1.471 1 96.38 46 PHE B O 1
ATOM 1182 N N . GLY B 1 47 ? 11.094 13.805 3.602 1 95.44 47 GLY B N 1
ATOM 1183 C CA . GLY B 1 47 ? 11.172 15.242 3.801 1 95.44 47 GLY B CA 1
ATOM 1184 C C . GLY B 1 47 ? 10.516 15.703 5.09 1 95.44 47 GLY B C 1
ATOM 1185 O O . GLY B 1 47 ? 10.023 14.883 5.871 1 95.44 47 GLY B O 1
ATOM 1186 N N . ALA B 1 48 ? 10.586 17 5.254 1 96 48 ALA B N 1
ATOM 1187 C CA . ALA B 1 48 ? 9.969 17.594 6.438 1 96 48 ALA B CA 1
ATOM 1188 C C . ALA B 1 48 ? 8.477 17.266 6.5 1 96 48 ALA B C 1
ATOM 1190 O O . ALA B 1 48 ? 7.824 17.125 5.465 1 96 48 ALA B O 1
ATOM 1191 N N . LEU B 1 49 ? 7.926 17.078 7.707 1 97.69 49 LEU B N 1
ATOM 1192 C CA . LEU B 1 49 ? 6.527 16.75 7.961 1 97.69 49 LEU B CA 1
ATOM 1193 C C . LEU B 1 49 ? 5.898 17.781 8.898 1 97.69 49 LEU B C 1
ATOM 1195 O O . LEU B 1 49 ? 5.723 17.516 10.094 1 97.69 49 LEU B O 1
ATOM 1199 N N . PRO B 1 50 ? 5.504 18.938 8.336 1 96.75 50 PRO B N 1
ATOM 1200 C CA . PRO B 1 50 ? 4.93 19.984 9.18 1 96.75 50 PRO B CA 1
ATOM 1201 C C . PRO B 1 50 ? 3.541 19.625 9.703 1 96.75 50 PRO B C 1
ATOM 1203 O O . PRO B 1 50 ? 2.744 19.016 8.984 1 96.75 50 PRO B O 1
ATOM 1206 N N . PHE B 1 51 ? 3.293 20.016 10.953 1 96.81 51 PHE B N 1
ATOM 1207 C CA . PHE B 1 51 ? 1.98 19.891 11.578 1 96.81 51 PHE B CA 1
ATOM 1208 C C . PHE B 1 51 ? 1.384 21.266 11.867 1 96.81 51 PHE B C 1
ATOM 1210 O O . PHE B 1 51 ? 2.105 22.203 12.219 1 96.81 51 PHE B O 1
ATOM 1217 N N . GLN B 1 52 ? 0.047 21.328 11.641 1 94.75 52 GLN B N 1
ATOM 1218 C CA . GLN B 1 52 ? -0.688 22.547 11.945 1 94.75 52 GLN B CA 1
ATOM 1219 C C . GLN B 1 52 ? -1.843 22.281 12.906 1 94.75 52 GLN B C 1
ATOM 1221 O O . GLN B 1 52 ? -2.271 21.125 13.055 1 94.75 52 GLN B O 1
ATOM 1226 N N . MET B 1 53 ? -2.229 23.328 13.57 1 94.44 53 MET B N 1
ATOM 1227 C CA . MET B 1 53 ? -3.373 23.281 14.469 1 94.44 53 MET B CA 1
ATOM 1228 C C . MET B 1 53 ? -4.48 24.219 14.008 1 94.44 53 MET B C 1
ATOM 1230 O O . MET B 1 53 ? -4.219 25.359 13.633 1 94.44 53 MET B O 1
ATOM 1234 N N . GLU B 1 54 ? -5.66 23.641 13.875 1 88.5 54 GLU B N 1
ATOM 1235 C CA . GLU B 1 54 ? -6.809 24.5 13.578 1 88.5 54 GLU B CA 1
ATOM 1236 C C . GLU B 1 54 ? -7.734 24.625 14.781 1 88.5 54 GLU B C 1
ATOM 1238 O O . GLU B 1 54 ? -8.188 23.609 15.336 1 88.5 54 GLU B O 1
ATOM 1243 N N . LYS B 1 55 ? -7.91 25.875 15.219 1 83.19 55 LYS B N 1
ATOM 1244 C CA . LYS B 1 55 ? -8.797 26.156 16.344 1 83.19 55 LYS B CA 1
ATOM 1245 C C . LYS B 1 55 ? -10.258 26.125 15.914 1 83.19 55 LYS B C 1
ATOM 1247 O O . LYS B 1 55 ? -10.594 26.531 14.805 1 83.19 55 LYS B O 1
ATOM 1252 N N . PRO B 1 56 ? -10.945 25.484 16.719 1 76.75 56 PRO B N 1
ATOM 1253 C CA . PRO B 1 56 ? -12.367 25.516 16.391 1 76.75 56 PRO B CA 1
ATOM 1254 C C . PRO B 1 56 ? -12.906 26.938 16.234 1 76.75 56 PRO B C 1
ATOM 1256 O O . PRO B 1 56 ? -12.367 27.875 16.828 1 76.75 56 PRO B O 1
ATOM 1259 N N . THR B 1 57 ? -13.688 27.281 14.992 1 67.19 57 THR B N 1
ATOM 1260 C CA . THR B 1 57 ? -14.281 28.594 14.742 1 67.19 57 THR B CA 1
ATOM 1261 C C . THR B 1 57 ? -14.891 29.172 16.016 1 67.19 57 THR B C 1
ATOM 1263 O O . THR B 1 57 ? -15.445 28.422 16.828 1 67.19 57 THR B O 1
ATOM 1266 N N . ALA B 1 58 ? -14.773 30.562 16.141 1 63.53 58 ALA B N 1
ATOM 1267 C CA . ALA B 1 58 ? -15.359 31.328 17.219 1 63.53 58 ALA B CA 1
ATOM 1268 C C . ALA B 1 58 ? -16.875 31.141 17.297 1 63.53 58 ALA B C 1
ATOM 1270 O O . ALA B 1 58 ? -17.562 31.219 16.281 1 63.53 58 ALA B O 1
ATOM 1271 N N . GLY B 1 59 ? -17.312 30.609 18.391 1 63.69 59 GLY B N 1
ATOM 1272 C CA . GLY B 1 59 ? -18.734 30.406 18.656 1 63.69 59 GLY B CA 1
ATOM 1273 C C . GLY B 1 59 ? -19.141 28.953 18.719 1 63.69 59 GLY B C 1
ATOM 1274 O O . GLY B 1 59 ? -20.297 28.625 18.969 1 63.69 59 GLY B O 1
ATOM 1275 N N . SER B 1 60 ? -18.359 28.266 17.906 1 59.97 60 SER B N 1
ATOM 1276 C CA . SER B 1 60 ? -18.688 26.844 18.078 1 59.97 60 SER B CA 1
ATOM 1277 C C . SER B 1 60 ? -18.453 26.391 19.5 1 59.97 60 SER B C 1
ATOM 1279 O O . SER B 1 60 ? -17.594 26.922 20.203 1 59.97 60 SER B O 1
ATOM 1281 N N . ALA B 1 61 ? -19.375 26.062 20.172 1 57.91 61 ALA B N 1
ATOM 1282 C CA . ALA B 1 61 ? -19.172 25.531 21.516 1 57.91 61 ALA B CA 1
ATOM 1283 C C . ALA B 1 61 ? -17.812 24.859 21.641 1 57.91 61 ALA B C 1
ATOM 1285 O O . ALA B 1 61 ? -17.125 24.656 20.641 1 57.91 61 ALA B O 1
ATOM 1286 N N . GLY B 1 62 ? -17.328 23.984 22.375 1 59.81 62 GLY B N 1
ATOM 1287 C CA . GLY B 1 62 ? -16.328 23.125 22.969 1 59.81 62 GLY B CA 1
ATOM 1288 C C . GLY B 1 62 ? -15.547 22.312 21.953 1 59.81 62 GLY B C 1
ATOM 1289 O O . GLY B 1 62 ? -15.219 21.156 22.188 1 59.81 62 GLY B O 1
ATOM 1290 N N . GLY B 1 63 ? -15.258 22.953 20.672 1 66.12 63 GLY B N 1
ATOM 1291 C CA . GLY B 1 63 ? -14.625 21.938 19.828 1 66.12 63 GLY B CA 1
ATOM 1292 C C . GLY B 1 63 ? -13.117 21.891 20.016 1 66.12 63 GLY B C 1
ATOM 1293 O O . GLY B 1 63 ? -12.492 22.891 20.344 1 66.12 63 GLY B O 1
ATOM 1294 N N . ARG B 1 64 ? -12.492 20.844 20.422 1 78.94 64 ARG B N 1
ATOM 1295 C CA . ARG B 1 64 ? -11.062 20.594 20.594 1 78.94 64 ARG B CA 1
ATOM 1296 C C . ARG B 1 64 ? -10.297 20.938 19.312 1 78.94 64 ARG B C 1
ATOM 1298 O O . ARG B 1 64 ? -10.789 20.688 18.219 1 78.94 64 ARG B O 1
ATOM 1305 N N . PRO B 1 65 ? -9.18 21.781 19.516 1 88.81 65 PRO B N 1
ATOM 1306 C CA . PRO B 1 65 ? -8.328 22.016 18.344 1 88.81 65 PRO B CA 1
ATOM 1307 C C . PRO B 1 65 ? -7.984 20.734 17.594 1 88.81 65 PRO B C 1
ATOM 1309 O O . PRO B 1 65 ? -7.875 19.672 18.188 1 88.81 65 PRO B O 1
ATOM 1312 N N . GLU B 1 66 ? -7.984 20.844 16.25 1 92 66 GLU B N 1
ATOM 1313 C CA . GLU B 1 66 ? -7.668 19.688 15.445 1 92 66 GLU B CA 1
ATOM 1314 C C . GLU B 1 66 ? -6.27 19.797 14.836 1 92 66 GLU B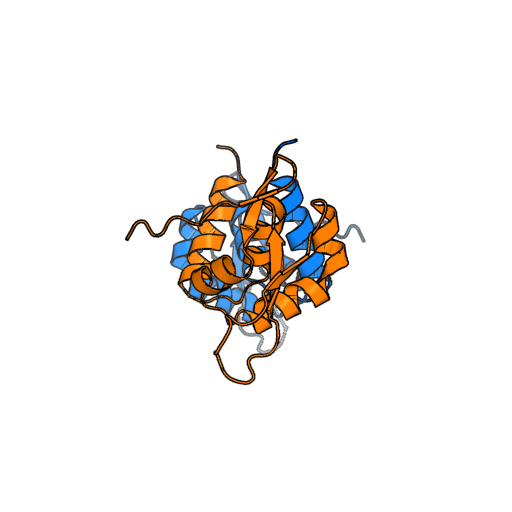 C 1
ATOM 1316 O O . GLU B 1 66 ? -5.953 20.797 14.18 1 92 66 GLU B O 1
ATOM 1321 N N . ARG B 1 67 ? -5.461 18.828 15.102 1 96 67 ARG B N 1
ATOM 1322 C CA . ARG B 1 67 ? -4.125 18.734 14.523 1 96 67 ARG B CA 1
ATOM 1323 C C . ARG B 1 67 ? -4.164 18.031 13.164 1 96 67 ARG B C 1
ATOM 1325 O O . ARG B 1 67 ? -4.875 17.047 12.992 1 96 67 ARG B O 1
ATOM 1332 N N . TYR B 1 68 ? -3.428 18.625 12.227 1 97.25 68 TYR B N 1
ATOM 1333 C CA . TYR B 1 68 ? -3.342 17.984 10.922 1 97.25 68 TYR B CA 1
ATOM 1334 C C . TYR B 1 68 ? -1.947 18.141 10.32 1 97.25 68 TYR B C 1
ATOM 1336 O O . TYR B 1 68 ? -1.174 19 10.758 1 97.25 68 TYR B O 1
ATOM 1344 N N . ALA B 1 69 ? -1.615 17.266 9.391 1 98.06 69 ALA B N 1
ATOM 1345 C CA . ALA B 1 69 ? -0.302 17.25 8.75 1 98.06 69 ALA B CA 1
ATOM 1346 C C . ALA B 1 69 ? -0.372 17.828 7.336 1 98.06 69 ALA B C 1
ATOM 1348 O O . ALA B 1 69 ? -1.403 17.719 6.668 1 98.06 69 ALA B O 1
ATOM 1349 N N . LEU B 1 70 ? 0.706 18.453 6.895 1 97.38 70 LEU B N 1
ATOM 1350 C CA . LEU B 1 70 ? 0.901 18.844 5.504 1 97.38 70 LEU B CA 1
ATOM 1351 C C . LEU B 1 70 ? 1.896 17.922 4.812 1 97.38 70 LEU B C 1
ATOM 1353 O O . LEU B 1 70 ? 3.092 17.953 5.113 1 97.38 70 LEU B O 1
ATOM 1357 N N . LEU B 1 71 ? 1.38 17.094 3.881 1 97.69 71 LEU B N 1
ATOM 1358 C CA . LEU B 1 71 ? 2.166 16.031 3.275 1 97.69 71 LEU B CA 1
ATOM 1359 C C . LEU B 1 71 ? 2.607 16.406 1.866 1 97.69 71 LEU B C 1
ATOM 1361 O O . LEU B 1 71 ? 1.808 16.922 1.076 1 97.69 71 LEU B O 1
ATOM 1365 N N . ASN B 1 72 ? 3.891 16.234 1.592 1 95.94 72 ASN B N 1
ATOM 1366 C CA . ASN B 1 72 ? 4.305 16.375 0.2 1 95.94 72 ASN B CA 1
ATOM 1367 C C . ASN B 1 72 ? 3.91 15.148 -0.627 1 95.94 72 ASN B C 1
ATOM 1369 O O . ASN B 1 72 ? 3.234 14.25 -0.127 1 95.94 72 ASN B O 1
ATOM 1373 N N . GLU B 1 73 ? 4.273 15.109 -1.886 1 94 73 GLU B N 1
ATOM 1374 C CA . GLU B 1 73 ? 3.818 14.078 -2.812 1 94 73 GLU B CA 1
ATOM 1375 C C . GLU B 1 73 ? 4.246 12.688 -2.346 1 94 73 GLU B C 1
ATOM 1377 O O . GLU B 1 73 ? 3.416 11.781 -2.238 1 94 73 GLU B O 1
ATOM 1382 N N . ASP B 1 74 ? 5.492 12.469 -1.996 1 94.88 74 ASP B N 1
ATOM 1383 C CA . ASP B 1 74 ? 6.008 11.172 -1.573 1 94.88 74 ASP B CA 1
ATOM 1384 C C . ASP B 1 74 ? 5.34 10.711 -0.279 1 94.88 74 ASP B C 1
ATOM 1386 O O . ASP B 1 74 ? 4.98 9.539 -0.141 1 94.88 74 ASP B O 1
ATOM 1390 N N . GLN B 1 75 ? 5.176 11.617 0.613 1 97.5 75 GLN B N 1
ATOM 1391 C CA . GLN B 1 75 ? 4.504 11.32 1.872 1 97.5 75 GLN B CA 1
ATOM 1392 C C . GLN B 1 75 ? 3.057 10.898 1.636 1 97.5 75 GLN B C 1
ATOM 1394 O O . GLN B 1 75 ? 2.555 9.984 2.295 1 97.5 75 GLN B O 1
ATOM 1399 N N . SER B 1 76 ? 2.42 11.539 0.709 1 97.06 76 SER B N 1
ATOM 1400 C CA . SER B 1 76 ? 1.041 11.203 0.371 1 97.06 76 SER B CA 1
ATOM 1401 C C . SER B 1 76 ? 0.946 9.805 -0.229 1 97.06 76 SER B C 1
ATOM 1403 O O . SER B 1 76 ? 0.046 9.039 0.115 1 97.06 76 SER B O 1
ATOM 1405 N N . TYR B 1 77 ? 1.888 9.492 -1.135 1 96.19 77 TYR B N 1
ATOM 1406 C CA . TYR B 1 77 ? 1.909 8.156 -1.723 1 96.19 77 TYR B CA 1
ATOM 1407 C C . TYR B 1 77 ? 2.199 7.102 -0.665 1 96.19 77 TYR B C 1
ATOM 1409 O O . TYR B 1 77 ? 1.617 6.016 -0.688 1 96.19 77 TYR B O 1
ATOM 1417 N N . TYR B 1 78 ? 3.104 7.422 0.193 1 97.62 78 TYR B N 1
ATOM 1418 C CA . TYR B 1 78 ? 3.4 6.48 1.266 1 97.62 78 TYR B CA 1
ATOM 1419 C C . TYR B 1 78 ? 2.17 6.238 2.133 1 97.62 78 TYR B C 1
ATOM 1421 O O . TYR B 1 78 ? 1.842 5.09 2.447 1 97.62 78 TYR B O 1
ATOM 1429 N N . LEU B 1 79 ? 1.464 7.285 2.516 1 98.44 79 LEU B N 1
ATOM 1430 C CA . LEU B 1 79 ? 0.232 7.145 3.283 1 98.44 79 LEU B CA 1
ATOM 1431 C C . LEU B 1 79 ? -0.776 6.277 2.539 1 98.44 79 LEU B C 1
ATOM 1433 O O . LEU B 1 79 ? -1.426 5.418 3.139 1 98.44 79 LEU B O 1
ATOM 1437 N N . LEU B 1 80 ? -0.891 6.57 1.288 1 97.5 80 LEU B N 1
ATOM 1438 C CA . LEU B 1 80 ? -1.764 5.762 0.444 1 97.5 80 LEU B CA 1
ATOM 1439 C C . LEU B 1 80 ? -1.405 4.285 0.549 1 97.5 80 LEU B C 1
ATOM 1441 O O . LEU B 1 80 ? -2.287 3.438 0.701 1 97.5 80 LEU B O 1
ATOM 1445 N N . SER B 1 81 ? -0.138 3.928 0.513 1 97.44 81 SER B N 1
ATOM 1446 C CA . SER B 1 81 ? 0.322 2.543 0.528 1 97.44 81 SER B CA 1
ATOM 1447 C C . SER B 1 81 ? 0.025 1.876 1.867 1 97.44 81 SER B C 1
ATOM 1449 O O . SER B 1 81 ? -0.119 0.654 1.939 1 97.44 81 SER B O 1
ATOM 1451 N N . LEU B 1 82 ? -0.082 2.643 2.896 1 98.31 82 LEU B N 1
ATOM 1452 C CA . LEU B 1 82 ? -0.323 2.125 4.238 1 98.31 82 LEU B CA 1
ATOM 1453 C C . LEU B 1 82 ? -1.818 1.981 4.504 1 98.31 82 LEU B C 1
ATOM 1455 O O . LEU B 1 82 ? -2.221 1.309 5.457 1 98.31 82 LEU B O 1
ATOM 1459 N N . SER B 1 83 ? -2.654 2.598 3.688 1 98.12 83 SER B N 1
ATOM 1460 C CA . SER B 1 83 ? -4.082 2.732 3.953 1 98.12 83 SER B CA 1
ATOM 1461 C C . SER B 1 83 ? -4.816 1.417 3.713 1 98.12 83 SER B C 1
ATOM 1463 O O . SER B 1 83 ? -4.387 0.601 2.896 1 98.12 83 SER B O 1
ATOM 1465 N N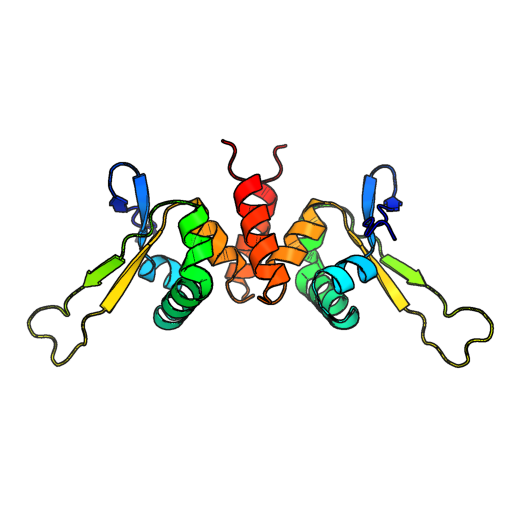 . ARG B 1 84 ? -5.914 1.244 4.406 1 96.5 84 ARG B N 1
ATOM 1466 C CA . ARG B 1 84 ? -6.746 0.052 4.289 1 96.5 84 ARG B CA 1
ATOM 1467 C C . ARG B 1 84 ? -7.234 -0.135 2.857 1 96.5 84 ARG B C 1
ATOM 1469 O O . ARG B 1 84 ? -7.461 0.841 2.141 1 96.5 84 ARG B O 1
ATOM 1476 N N . ASN B 1 85 ? -7.457 -1.396 2.512 1 97.25 85 ASN B N 1
ATOM 1477 C CA . ASN B 1 85 ? -7.805 -1.755 1.142 1 97.25 85 ASN B CA 1
ATOM 1478 C C . ASN B 1 85 ? -9.305 -1.629 0.895 1 97.25 85 ASN B C 1
ATOM 1480 O O . ASN B 1 85 ? -9.992 -2.633 0.69 1 97.25 85 ASN B O 1
ATOM 1484 N N . ILE B 1 86 ? -9.781 -0.488 0.904 1 96.88 86 ILE B N 1
ATOM 1485 C CA . ILE B 1 86 ? -11.133 -0.273 0.408 1 96.88 86 ILE B CA 1
ATOM 1486 C C . ILE B 1 86 ? -11.102 0.018 -1.09 1 96.88 86 ILE B C 1
ATOM 1488 O O . ILE B 1 86 ? -10.031 0.259 -1.654 1 96.88 86 ILE B O 1
ATOM 1492 N N . GLU B 1 87 ? -12.242 -0.005 -1.709 1 96.25 87 GLU B N 1
ATOM 1493 C CA . GLU B 1 87 ? -12.328 0.002 -3.166 1 96.25 87 GLU B CA 1
ATOM 1494 C C . GLU B 1 87 ? -11.531 1.161 -3.762 1 96.25 87 GLU B C 1
ATOM 1496 O O . GLU B 1 87 ? -10.688 0.957 -4.633 1 96.25 87 GLU B O 1
ATOM 1501 N N . ILE B 1 88 ? -11.805 2.367 -3.305 1 96.44 88 ILE B N 1
ATOM 1502 C CA . ILE B 1 88 ? -11.141 3.539 -3.869 1 96.44 88 ILE B CA 1
ATOM 1503 C C . ILE B 1 88 ? -9.633 3.439 -3.645 1 96.44 88 ILE B C 1
ATOM 1505 O O . ILE B 1 88 ? -8.844 3.791 -4.523 1 96.44 88 ILE B O 1
ATOM 1509 N N . VAL B 1 89 ? -9.195 2.99 -2.535 1 97.88 89 VAL B N 1
ATOM 1510 C CA . VAL B 1 89 ? -7.781 2.902 -2.189 1 97.88 89 VAL B CA 1
ATOM 1511 C C . VAL B 1 89 ? -7.105 1.834 -3.047 1 97.88 89 VAL B C 1
ATOM 1513 O O . VAL B 1 89 ? -5.984 2.029 -3.525 1 97.88 89 VAL B O 1
ATOM 1516 N N . VAL B 1 90 ? -7.758 0.69 -3.248 1 98.12 90 VAL B N 1
ATOM 1517 C CA . VAL B 1 90 ? -7.242 -0.393 -4.078 1 98.12 90 VAL B CA 1
ATOM 1518 C C . VAL B 1 90 ? -6.984 0.118 -5.492 1 98.12 90 VAL B C 1
ATOM 1520 O O . VAL B 1 90 ? -5.965 -0.216 -6.105 1 98.12 90 VAL B O 1
ATOM 1523 N N . ASP B 1 91 ? -7.863 0.949 -5.992 1 97.69 91 ASP B N 1
ATOM 1524 C CA . ASP B 1 91 ? -7.715 1.539 -7.32 1 97.69 91 ASP B CA 1
ATOM 1525 C C . ASP B 1 91 ? -6.551 2.527 -7.355 1 97.69 91 ASP B C 1
ATOM 1527 O O . ASP B 1 91 ? -5.754 2.521 -8.297 1 97.69 91 ASP B O 1
ATOM 1531 N N . LEU B 1 92 ? -6.48 3.326 -6.348 1 96.69 92 LEU B N 1
ATOM 1532 C CA . LEU B 1 92 ? -5.414 4.32 -6.285 1 96.69 92 LEU B CA 1
ATOM 1533 C C . LEU B 1 92 ? -4.051 3.65 -6.168 1 96.69 92 LEU B C 1
ATOM 1535 O O . LEU B 1 92 ? -3.068 4.121 -6.746 1 96.69 92 LEU B O 1
ATOM 1539 N N . LYS B 1 93 ? -3.975 2.586 -5.441 1 97.25 93 LYS B N 1
ATOM 1540 C CA . LYS B 1 93 ? -2.727 1.835 -5.34 1 97.25 93 LYS B CA 1
ATOM 1541 C C . LYS B 1 93 ? -2.314 1.266 -6.695 1 97.25 93 LYS B C 1
ATOM 1543 O O . LYS B 1 93 ? -1.138 1.305 -7.059 1 97.25 93 LYS B O 1
ATOM 1548 N N . ALA B 1 94 ? -3.283 0.796 -7.418 1 96.94 94 ALA B N 1
ATOM 1549 C CA . ALA B 1 94 ? -2.982 0.294 -8.758 1 96.94 94 ALA B CA 1
ATOM 1550 C C . ALA B 1 94 ? -2.445 1.407 -9.656 1 96.94 94 ALA B C 1
ATOM 1552 O O . ALA B 1 94 ? -1.469 1.211 -10.383 1 96.94 94 ALA B O 1
ATOM 1553 N N . ASP B 1 95 ? -3.068 2.514 -9.555 1 94.81 95 ASP B N 1
ATOM 1554 C CA . ASP B 1 95 ? -2.629 3.658 -10.352 1 94.81 95 ASP B CA 1
ATOM 1555 C C . ASP B 1 95 ? -1.219 4.09 -9.953 1 94.81 95 ASP B C 1
ATOM 1557 O O . ASP B 1 95 ? -0.412 4.453 -10.812 1 94.81 95 ASP B O 1
ATOM 1561 N N . LEU B 1 96 ? -0.971 4.105 -8.727 1 93.5 96 LEU B N 1
ATOM 1562 C CA . LEU B 1 96 ? 0.347 4.457 -8.211 1 93.5 96 LEU B CA 1
ATOM 1563 C C . LEU B 1 96 ? 1.419 3.531 -8.773 1 93.5 96 LEU B C 1
ATOM 1565 O O . LEU B 1 96 ? 2.455 3.994 -9.258 1 93.5 96 LEU B O 1
ATOM 1569 N N . ILE B 1 97 ? 1.181 2.225 -8.703 1 94.56 97 ILE B N 1
ATOM 1570 C CA . ILE B 1 97 ? 2.131 1.239 -9.211 1 94.56 97 ILE B CA 1
ATOM 1571 C C . ILE B 1 97 ? 2.309 1.419 -10.719 1 94.56 97 ILE B C 1
ATOM 1573 O O . ILE B 1 97 ? 3.432 1.373 -11.227 1 94.56 97 ILE B O 1
ATOM 1577 N N . ALA B 1 98 ? 1.272 1.754 -11.367 1 92.69 98 ALA B N 1
ATOM 1578 C CA . ALA B 1 98 ? 1.314 1.935 -12.812 1 92.69 98 ALA B CA 1
ATOM 1579 C C . ALA B 1 98 ? 2.148 3.154 -13.188 1 92.69 98 ALA B C 1
ATOM 1581 O O . ALA B 1 98 ? 2.797 3.172 -14.242 1 92.69 98 ALA B O 1
ATOM 1582 N N . ALA B 1 99 ? 2.141 4.141 -12.328 1 85.44 99 ALA B N 1
ATOM 1583 C CA . ALA B 1 99 ? 2.855 5.391 -12.578 1 85.44 99 ALA B CA 1
ATOM 1584 C C . ALA B 1 99 ? 4.348 5.234 -12.297 1 85.44 99 ALA B C 1
ATOM 1586 O O . ALA B 1 99 ? 5.156 6.051 -12.742 1 85.44 99 ALA B O 1
ATOM 1587 N N . THR B 1 100 ? 4.699 4.477 -11.359 1 72.31 100 THR B N 1
ATOM 1588 C CA . THR B 1 100 ? 6.094 4.281 -10.984 1 72.31 100 THR B CA 1
ATOM 1589 C C . THR B 1 100 ? 6.879 3.656 -12.133 1 72.31 100 THR B C 1
ATOM 1591 O O . THR B 1 100 ? 8.078 3.908 -12.281 1 72.31 100 THR B O 1
ATOM 1594 N N . VAL B 1 101 ? 6.41 2.533 -12.75 1 53.38 101 VAL B N 1
ATOM 1595 C CA . VAL B 1 101 ? 7.176 1.755 -13.711 1 53.38 101 VAL B CA 1
ATOM 1596 C C . VAL B 1 101 ? 7.188 2.471 -15.062 1 53.38 101 VAL B C 1
ATOM 1598 O O . VAL B 1 101 ? 6.133 2.721 -15.648 1 53.38 101 VAL B O 1
ATOM 1601 N N . PRO B 1 102 ? 8.32 3.219 -15.141 1 49.47 102 PRO B N 1
ATOM 1602 C CA . PRO B 1 102 ? 8.438 3.863 -16.453 1 49.47 102 PRO B CA 1
ATOM 1603 C C . PRO B 1 102 ? 8.109 2.92 -17.609 1 49.47 102 PRO B C 1
ATOM 1605 O O . PRO B 1 102 ? 8.367 1.717 -17.516 1 49.47 102 PRO B O 1
ATOM 1608 N N . ALA B 1 103 ? 7.246 3.318 -18.5 1 41.75 103 ALA B N 1
ATOM 1609 C CA . ALA B 1 103 ? 7.164 2.672 -19.812 1 41.75 103 ALA B CA 1
ATOM 1610 C C . ALA B 1 103 ? 8.555 2.482 -20.422 1 41.75 103 ALA B C 1
ATOM 1612 O O . ALA B 1 103 ? 9.438 3.314 -20.219 1 41.75 103 ALA B O 1
#

Solvent-accessible surface area (backbone atoms only — not comparable to full-atom values): 12124 Å² total; per-residue (Å²): 131,80,88,59,79,66,68,41,77,52,96,88,36,65,19,36,45,42,59,59,50,15,58,73,62,72,42,56,45,68,59,48,53,50,51,48,61,73,44,40,71,64,46,45,72,69,38,84,73,52,73,49,76,45,67,52,64,91,79,57,70,90,54,70,66,46,77,41,41,42,33,36,68,63,38,47,52,43,51,57,42,70,45,69,84,43,72,70,38,50,52,50,48,51,51,51,53,59,65,40,56,73,128,130,80,88,60,78,65,66,41,78,51,95,88,35,66,18,34,46,42,58,59,50,15,57,72,61,73,44,56,45,69,58,49,52,49,52,48,61,74,43,40,71,65,47,45,73,70,37,83,72,53,73,47,76,45,69,54,63,92,79,58,69,92,57,70,65,44,76,42,41,43,31,37,68,64,38,46,52,42,49,57,42,70,46,72,83,43,73,69,38,50,52,49,48,49,50,50,53,59,66,39,56,74,128

pLDDT: mean 87.23, std 17.44, range [26.69, 98.62]

Radius of gyration: 20.32 Å; Cα contacts (8 Å, |Δi|>4): 258; chains: 2; bounding box: 41×72×44 Å

Secondary structure (DSSP, 8-state):
------EEEETTEEEEEHHHHHHHHT--HHHHHHHHHHTHHHHHTTS---EEEE---TTSSS---EEEEEE-HHHHHHHHHHS---HHHHHHHHHHHHHHS--/------EEEETTEEEEEHHHHHHHHT--HHHHHHHHHHTHHHHHTTS---EEEE---TT-SSPPPEEEEEE-HHHHHHHHHHS---HHHHHHHHHHHHHHS--

Nearest PDB structures (foldseek):
  6f41-assembly1_O  TM=3.903E-01  e=2.488E-01  Saccharomyces cerevisiae S288C
  8ct8-assembly2_B  TM=2.956E-01  e=9.438E-01  Drosophila melanogaster
  8v1y-assembly1_D  TM=3.252E-01  e=1.296E+00  Escherichia coli
  9bcx-assembly1_I  TM=3.558E-01  e=2.446E+00  Saccharomyces cerevisiae
  7tjk-assembly1_I  TM=3.097E-01  e=5.585E+00  Saccharomyces cerevisiae

Sequence (206 aa):
MSNAITLIQFKGEARVDSRLLAKRLGNQHKAIMALIERYIAKFKRFGALPFQMEKPTAGSAGGRPERYALLNEDQSYYLLSLSRNIEIVVDLKADLIAATVPAMSNAITLIQFKGEARVDSRLLAKRLGNQHKAIMALIERYIAKFKRFGALPFQMEKPTAGSAGGRPERYALLNEDQSYYLLSLSRNIEIVVDLKADLIAATVPA